Protein AF-A0A414R9L8-F1 (afdb_monomer)

Mean predicted aligned error: 14.57 Å

Radius of gyration: 24.17 Å; Cα contacts (8 Å, |Δi|>4): 285; chains: 1; bounding box: 55×50×68 Å

InterPro domains:
  IPR009057 Homedomain-like superfamily [SSF46689] (11-55)
  IPR009057 Homedomain-like superfamily [SSF46689] (58-101)
  IPR018060 AraC-like, DNA binding HTH domain [PF12833] (28-100)
  IPR018060 AraC-like, DNA binding HTH domain [PS01124] (8-105)
  IPR018060 AraC-like, DNA binding HTH domain [SM00342] (21-103)
  IPR050959 Multiple antibiotic resistance protein MarA-like [PTHR47504] (1-111)

Secondary structure (DSSP, 8-state):
--HHHHHHHHHHHHHHTTTS---HHHHHHHTT--HHHHHHHHHHHHSS-HHHHHHHHHHHHHHHHHHTT--HHHHHHHTT-S-HHHHHHHHHHHHSS-HHHHHHHHHHHHTTT----S----S----TT--HHHHHHHHHHHHHHTT---TTHHHHHHHHHHHHTT-B-TTSSBHHHHHHHHHHHHHHTT--HHHHHHHTTTTHHHH----HHHHHHHS-HHHHHHHHHHHT--HHHHTTSSHHHHHHHHHHHHHHHHTGGGS-HHHHHHHHHHIIIIIHHHHHHHT-HHHHHHHHHHHHHTT-

Solvent-accessible surface area (backbone atoms only — not comparable to full-atom values): 17236 Å² total; per-residue (Å²): 131,57,73,65,56,47,50,54,54,36,50,51,51,46,66,77,39,44,50,46,90,79,53,64,58,59,47,17,52,75,60,72,41,54,50,71,60,36,48,52,52,47,25,69,74,70,72,43,51,67,68,54,49,52,50,52,52,35,48,56,54,39,50,53,44,36,71,70,69,46,55,65,64,60,42,36,50,52,44,54,40,95,40,68,67,59,41,46,54,52,38,25,72,71,70,74,46,47,69,67,55,54,49,53,55,48,51,61,66,54,55,78,75,58,93,76,92,83,73,76,65,78,67,78,80,69,69,93,78,61,48,55,69,54,46,47,50,51,42,55,52,52,38,47,77,74,70,49,84,58,85,58,48,62,58,47,48,54,51,42,50,66,67,56,57,92,40,61,41,80,81,66,47,57,43,62,41,57,24,47,51,24,21,42,45,29,52,76,69,67,48,56,71,54,48,26,57,30,25,51,46,75,52,43,85,80,76,39,88,78,53,71,67,61,45,54,77,66,40,59,64,72,27,49,55,49,48,60,54,45,72,78,60,48,56,76,82,53,42,64,79,51,51,66,52,30,52,44,53,49,31,47,48,51,53,52,56,74,57,33,81,60,49,58,69,71,58,32,36,50,52,24,50,46,41,58,72,48,44,44,69,50,48,60,72,69,68,45,67,53,65,48,48,45,55,48,53,54,28,54,64,49,69,113

Organism: NCBI:txid39496

pLDDT: mean 83.07, std 14.04, range [34.44, 98.31]

Nearest PDB structures (foldseek):
  7oiw-assembly1_A  TM=8.515E-01  e=4.621E-06  Staphylococcus aureus subsp. aureus Mu50
  8acu-assembly1_A  TM=8.252E-01  e=2.255E-06  Bacillus subtilis
  6s2u-assembly1_A  TM=8.561E-01  e=8.000E-06  Thermus thermophilus
  1vj7-assembly1_A  TM=7.951E-01  e=2.839E-05  Streptococcus dysgalactiae subsp. equisimilis
  5iqr-assembly1_8  TM=7.749E-01  e=8.315E-04  Escherichia coli K-12

Structure (mmCIF, N/CA/C/O backbone):
data_AF-A0A414R9L8-F1
#
_entry.id   AF-A0A414R9L8-F1
#
loop_
_atom_site.group_PDB
_atom_site.id
_atom_site.type_symbol
_atom_site.label_atom_id
_atom_site.label_alt_id
_atom_site.label_comp_id
_atom_site.label_asym_id
_atom_site.label_entity_id
_atom_site.label_seq_id
_atom_site.pdbx_PDB_ins_code
_atom_site.Cartn_x
_atom_site.Cartn_y
_atom_site.Cartn_z
_atom_site.occupancy
_atom_site.B_iso_or_equiv
_atom_site.auth_seq_id
_atom_site.auth_comp_id
_atom_site.auth_asym_id
_atom_site.auth_atom_id
_atom_site.pdbx_PDB_model_num
ATOM 1 N N . MET A 1 1 ? -30.358 4.719 44.740 1.00 58.97 1 MET A N 1
ATOM 2 C CA . MET A 1 1 ? -29.667 5.748 43.934 1.00 58.97 1 MET A CA 1
ATOM 3 C C . MET A 1 1 ? -30.550 6.136 42.766 1.00 58.97 1 MET A C 1
ATOM 5 O O . MET A 1 1 ? -31.233 5.264 42.238 1.00 58.97 1 MET A O 1
ATOM 9 N N . ASP A 1 2 ? -30.566 7.414 42.390 1.00 73.69 2 ASP A N 1
ATOM 10 C CA . ASP A 1 2 ? -31.241 7.854 41.165 1.00 73.69 2 ASP A CA 1
ATOM 11 C C . ASP A 1 2 ? -30.505 7.315 39.922 1.00 73.69 2 ASP A C 1
ATOM 13 O O . ASP A 1 2 ? -29.290 7.106 39.955 1.00 73.69 2 ASP A O 1
ATOM 17 N N . ARG A 1 3 ? -31.230 7.081 38.821 1.00 69.44 3 ARG A N 1
ATOM 18 C CA . ARG A 1 3 ? -30.673 6.516 37.575 1.00 69.44 3 ARG A CA 1
ATOM 19 C C . ARG A 1 3 ? -29.538 7.372 37.010 1.00 69.44 3 ARG A C 1
ATOM 21 O O . ARG A 1 3 ? -28.572 6.826 36.472 1.00 69.44 3 ARG A O 1
ATOM 28 N N . LYS A 1 4 ? -29.624 8.696 37.178 1.00 67.25 4 LYS A N 1
ATOM 29 C CA . LYS A 1 4 ? -28.562 9.619 36.768 1.00 67.25 4 LYS A CA 1
ATOM 30 C C . LYS A 1 4 ? -27.299 9.434 37.599 1.00 67.25 4 LYS A C 1
ATOM 32 O O . LYS A 1 4 ? -26.221 9.391 37.026 1.00 67.25 4 LYS A O 1
ATOM 37 N N . THR A 1 5 ? -27.418 9.253 38.915 1.00 75.38 5 THR A N 1
ATOM 38 C CA . THR A 1 5 ? -26.268 9.019 39.807 1.00 75.38 5 THR A CA 1
ATOM 39 C C . THR A 1 5 ? -25.506 7.755 39.414 1.00 75.38 5 THR A C 1
ATOM 41 O O . THR A 1 5 ? -24.295 7.804 39.243 1.00 75.38 5 THR A O 1
ATOM 44 N N . VAL A 1 6 ? -26.231 6.660 39.165 1.00 76.75 6 VAL A N 1
ATOM 45 C CA . VAL A 1 6 ? -25.659 5.370 38.739 1.00 76.75 6 VAL A CA 1
ATOM 46 C C . VAL A 1 6 ? -24.912 5.497 37.414 1.00 76.75 6 VAL A C 1
ATOM 48 O O . VAL A 1 6 ? -23.812 4.969 37.254 1.00 76.75 6 VAL A O 1
ATOM 51 N N . THR A 1 7 ? -25.504 6.215 36.458 1.00 73.50 7 THR A N 1
ATOM 52 C CA . THR A 1 7 ? -24.874 6.461 35.158 1.00 73.50 7 THR A CA 1
ATOM 53 C C . THR A 1 7 ? -23.605 7.290 35.341 1.00 73.50 7 THR A C 1
ATOM 55 O O . THR A 1 7 ? -22.551 6.873 34.879 1.00 73.50 7 THR A O 1
ATOM 58 N N . THR A 1 8 ? -23.661 8.394 36.089 1.00 74.88 8 THR A N 1
ATOM 59 C CA . THR A 1 8 ? -22.502 9.259 36.363 1.00 74.88 8 THR A CA 1
ATOM 60 C C . THR A 1 8 ? -21.353 8.521 37.051 1.00 74.88 8 THR A C 1
ATOM 62 O O . THR A 1 8 ? -20.208 8.664 36.635 1.00 74.88 8 THR A O 1
ATOM 65 N N . GLU A 1 9 ? -21.632 7.707 38.070 1.00 82.62 9 GLU A N 1
ATOM 66 C CA . GLU A 1 9 ? -20.609 6.899 38.751 1.00 82.62 9 GLU A CA 1
ATOM 67 C C . GLU A 1 9 ? -19.948 5.906 37.793 1.00 82.62 9 GLU A C 1
ATOM 69 O O . GLU A 1 9 ? -18.724 5.786 37.760 1.00 82.62 9 GLU A O 1
ATOM 74 N N . SER A 1 10 ? -20.749 5.276 36.935 1.00 83.31 10 SER A N 1
ATOM 75 C CA . SER A 1 10 ? -20.255 4.354 35.912 1.00 83.31 10 SER A CA 1
ATOM 76 C C . SER A 1 10 ? -19.382 5.057 34.873 1.00 83.31 10 SER A C 1
ATOM 78 O O . SER A 1 10 ? -18.341 4.529 34.490 1.00 83.31 10 SER A O 1
ATOM 80 N N . LEU A 1 11 ? -19.777 6.257 34.434 1.00 81.88 11 LEU A N 1
ATOM 81 C CA . LEU A 1 11 ? -18.975 7.080 33.528 1.00 81.88 11 LEU A CA 1
ATOM 82 C C . LEU A 1 11 ? -17.640 7.451 34.178 1.00 81.88 11 LEU A C 1
ATOM 84 O O . LEU A 1 11 ? -16.594 7.214 33.585 1.00 81.88 11 LEU A O 1
ATOM 88 N N . ASN A 1 12 ? -17.656 7.933 35.422 1.00 83.69 12 ASN A N 1
ATOM 89 C CA . ASN A 1 12 ? -16.438 8.269 36.163 1.00 83.69 12 ASN A CA 1
ATOM 90 C C . ASN A 1 12 ? -15.507 7.063 36.316 1.00 83.69 12 ASN A C 1
ATOM 92 O O . ASN A 1 12 ? -14.293 7.193 36.157 1.00 83.69 12 ASN A O 1
ATOM 96 N N . TYR A 1 13 ? -16.060 5.881 36.595 1.00 89.25 13 TYR A N 1
ATOM 97 C CA . TYR A 1 13 ? -15.275 4.655 36.659 1.00 89.25 13 TYR A CA 1
ATOM 98 C C . TYR A 1 13 ? -14.594 4.350 35.319 1.00 89.25 13 TYR A C 1
ATOM 100 O O . TYR A 1 13 ? -13.400 4.052 35.299 1.00 89.25 13 TYR A O 1
ATOM 108 N N . ILE A 1 14 ? -15.325 4.458 34.204 1.00 87.75 14 ILE A N 1
ATOM 109 C CA . ILE A 1 14 ? -14.787 4.230 32.856 1.00 87.75 14 ILE A CA 1
ATOM 110 C C . ILE A 1 14 ? -13.661 5.220 32.543 1.00 87.75 14 ILE A C 1
ATOM 112 O O . ILE A 1 14 ? -12.588 4.797 32.116 1.00 87.75 14 ILE A O 1
ATOM 116 N N . GLU A 1 15 ? -13.873 6.515 32.788 1.00 83.94 15 GLU A N 1
ATOM 117 C CA . GLU A 1 15 ? -12.878 7.560 32.509 1.00 83.94 15 GLU A CA 1
ATOM 118 C C . GLU A 1 15 ? -11.592 7.357 33.328 1.00 83.94 15 GLU A C 1
ATOM 120 O O . GLU A 1 15 ? -10.492 7.431 32.783 1.00 83.94 15 GLU A O 1
ATOM 125 N N . ASN A 1 16 ? -11.716 7.013 34.614 1.00 88.88 16 ASN A N 1
ATOM 126 C CA . ASN A 1 16 ? -10.569 6.782 35.499 1.00 88.88 16 ASN A CA 1
ATOM 127 C C . ASN A 1 16 ? -9.793 5.493 35.183 1.00 88.88 16 ASN A C 1
ATOM 129 O O . ASN A 1 16 ? -8.658 5.337 35.628 1.00 88.88 16 ASN A O 1
ATOM 133 N N . ASN A 1 17 ? -10.385 4.568 34.423 1.00 90.69 17 ASN A N 1
ATOM 134 C CA . ASN A 1 17 ? -9.793 3.269 34.102 1.00 90.69 17 ASN A CA 1
ATOM 135 C C . ASN A 1 17 ? -9.580 3.068 32.597 1.00 90.69 17 ASN A C 1
ATOM 137 O O . ASN A 1 17 ? -9.374 1.941 32.155 1.00 90.69 17 ASN A O 1
ATOM 141 N N . ILE A 1 18 ? -9.610 4.137 31.795 1.00 90.06 18 ILE A N 1
ATOM 142 C CA . ILE A 1 18 ? -9.715 4.040 30.332 1.00 90.06 18 ILE A CA 1
ATOM 143 C C . ILE A 1 18 ? -8.558 3.279 29.657 1.00 90.06 18 ILE A C 1
ATOM 145 O O . ILE A 1 18 ? -8.761 2.634 28.627 1.00 90.06 18 ILE A O 1
ATOM 149 N N . LYS A 1 19 ? -7.359 3.306 30.253 1.00 89.50 19 LYS A N 1
ATOM 150 C CA . LYS A 1 19 ? -6.169 2.571 29.781 1.00 89.50 19 LYS A CA 1
ATOM 151 C C . LYS A 1 19 ? -6.167 1.096 30.203 1.00 89.50 19 LYS A C 1
ATOM 153 O O . LYS A 1 19 ? -5.523 0.261 29.581 1.00 89.50 19 LYS A O 1
ATOM 158 N N . ASN A 1 20 ? -6.944 0.745 31.222 1.00 87.94 20 ASN A N 1
ATOM 159 C CA . ASN A 1 20 ? -7.008 -0.612 31.747 1.00 87.94 20 ASN A CA 1
ATOM 160 C C . ASN A 1 20 ? -7.979 -1.481 30.932 1.00 87.94 20 ASN A C 1
ATOM 162 O O . ASN A 1 20 ? -8.804 -1.008 30.132 1.00 87.94 20 ASN A O 1
ATOM 166 N N . LYS A 1 21 ? -7.900 -2.797 31.146 1.00 85.94 21 LYS A N 1
ATOM 167 C CA . LYS A 1 21 ? -8.952 -3.719 30.714 1.00 85.94 21 LYS A CA 1
ATOM 168 C C . LYS A 1 21 ? -10.177 -3.462 31.591 1.00 85.94 21 LYS A C 1
ATOM 170 O O . LYS A 1 21 ? -10.089 -3.610 32.800 1.00 85.94 21 LYS A O 1
ATOM 175 N N . ILE A 1 22 ? -11.284 -3.056 30.972 1.00 89.12 22 ILE A N 1
ATOM 176 C CA . ILE A 1 22 ? -12.549 -2.778 31.659 1.00 89.12 22 ILE A CA 1
ATOM 177 C C . ILE A 1 22 ? -13.553 -3.860 31.278 1.00 89.12 22 ILE A C 1
ATOM 179 O O . ILE A 1 22 ? -13.754 -4.144 30.093 1.00 89.12 22 ILE A O 1
ATOM 183 N N . THR A 1 23 ? -14.219 -4.427 32.275 1.00 91.31 23 THR A N 1
ATOM 184 C CA . THR A 1 23 ? -15.316 -5.377 32.098 1.00 91.31 23 THR A CA 1
ATOM 185 C C . THR A 1 23 ? -16.643 -4.790 32.575 1.00 91.31 23 THR A C 1
ATOM 187 O O . THR A 1 23 ? -16.699 -3.916 33.438 1.00 91.31 23 THR A O 1
ATOM 190 N N . ILE A 1 24 ? -17.754 -5.289 32.025 1.00 90.62 24 ILE A N 1
ATOM 191 C CA . ILE A 1 24 ? -19.096 -4.864 32.459 1.00 90.62 24 ILE A CA 1
ATOM 192 C C . ILE A 1 24 ? -19.320 -5.208 33.937 1.00 90.62 24 ILE A C 1
ATOM 194 O O . ILE A 1 24 ? -19.993 -4.464 34.643 1.00 90.62 24 ILE A O 1
ATOM 198 N N . ASP A 1 25 ? -18.767 -6.331 34.393 1.00 90.56 25 ASP A N 1
ATOM 199 C CA . ASP A 1 25 ? -18.896 -6.811 35.766 1.00 90.56 25 ASP A CA 1
ATOM 200 C C . ASP A 1 25 ? -18.236 -5.851 36.770 1.00 90.56 25 ASP A C 1
ATOM 202 O O . ASP A 1 25 ? -18.831 -5.554 37.804 1.00 90.56 25 ASP A O 1
ATOM 206 N N . GLU A 1 26 ? -17.079 -5.278 36.431 1.00 90.38 26 GLU A N 1
ATOM 207 C CA . GLU A 1 26 ? -16.411 -4.258 37.252 1.00 90.38 26 GLU A CA 1
ATOM 208 C C . GLU A 1 26 ? -17.209 -2.953 37.328 1.00 90.38 26 GLU A C 1
ATOM 210 O O . GLU A 1 26 ? -17.412 -2.419 38.419 1.00 90.38 26 GLU A O 1
ATOM 215 N N . ILE A 1 27 ? -17.715 -2.464 36.190 1.00 90.06 27 ILE A N 1
ATOM 216 C CA . ILE A 1 27 ? -18.516 -1.230 36.148 1.00 90.06 27 ILE A CA 1
ATOM 217 C C . ILE A 1 27 ? -19.817 -1.419 36.942 1.00 90.06 27 ILE A C 1
ATOM 219 O O . ILE A 1 27 ? -20.183 -0.585 37.769 1.00 90.06 27 ILE A O 1
ATOM 223 N N . ALA A 1 28 ? -20.509 -2.540 36.718 1.00 90.44 28 ALA A N 1
ATOM 224 C CA . ALA A 1 28 ? -21.758 -2.855 37.403 1.00 90.44 28 ALA A CA 1
ATOM 225 C C . ALA A 1 28 ? -21.542 -3.036 38.914 1.00 90.44 28 ALA A C 1
ATOM 227 O O . ALA A 1 28 ? -22.330 -2.521 39.708 1.00 90.44 28 ALA A O 1
ATOM 228 N N . GLY A 1 29 ? -20.456 -3.712 39.305 1.00 87.69 29 GLY A N 1
ATOM 229 C CA . GLY A 1 29 ? -20.067 -3.899 40.700 1.00 87.69 29 GLY A CA 1
ATOM 230 C C . GLY A 1 29 ? -19.747 -2.582 41.405 1.00 87.69 29 GLY A C 1
ATOM 231 O O . GLY A 1 29 ? -20.204 -2.378 42.528 1.00 87.69 29 GLY A O 1
ATOM 232 N N . ASN A 1 30 ? -19.047 -1.657 40.737 1.00 85.44 30 ASN A N 1
ATOM 233 C CA . ASN A 1 30 ? -18.757 -0.324 41.276 1.00 85.44 30 ASN A CA 1
ATOM 234 C C . ASN A 1 30 ? -20.034 0.484 41.556 1.00 85.44 30 ASN A C 1
ATOM 236 O O . ASN A 1 30 ? -20.110 1.181 42.562 1.00 85.44 30 ASN A O 1
ATOM 240 N N . ALA A 1 31 ? -21.053 0.318 40.713 1.00 82.38 31 ALA A N 1
ATOM 241 C CA . ALA A 1 31 ? -22.352 0.961 40.869 1.00 82.38 31 ALA A CA 1
ATOM 242 C C . ALA A 1 31 ? -23.332 0.195 41.789 1.00 82.38 31 ALA A C 1
ATOM 244 O O . ALA A 1 31 ? -24.457 0.649 42.005 1.00 82.38 31 ALA A O 1
ATOM 245 N N . GLY A 1 32 ? -22.951 -0.980 42.309 1.00 85.81 32 GLY A N 1
ATOM 246 C CA . GLY A 1 32 ? -23.789 -1.798 43.193 1.00 85.81 32 GLY A CA 1
ATOM 247 C C . GLY A 1 32 ? -24.914 -2.576 42.495 1.00 85.81 32 GLY A C 1
ATOM 248 O O . GLY A 1 32 ? -25.928 -2.879 43.125 1.00 85.81 32 GLY A O 1
ATOM 249 N N . TYR A 1 33 ? -24.766 -2.909 41.207 1.00 87.81 33 TYR A N 1
ATOM 250 C CA . TYR A 1 33 ? -25.778 -3.622 40.419 1.00 87.81 33 TYR A CA 1
ATOM 251 C C . TYR A 1 33 ? -25.264 -4.929 39.819 1.00 87.81 33 TYR A C 1
ATOM 253 O O . TYR A 1 33 ? -24.080 -5.125 39.565 1.00 87.81 33 TYR A O 1
ATOM 261 N N . THR A 1 34 ? -26.200 -5.824 39.497 1.00 90.88 34 THR A N 1
ATOM 262 C CA . THR A 1 34 ? -25.898 -6.981 38.652 1.00 90.88 34 THR A CA 1
ATOM 263 C C . THR A 1 34 ? -25.657 -6.536 37.209 1.00 90.88 34 THR A C 1
ATOM 265 O O . THR A 1 34 ? -26.322 -5.628 36.699 1.00 90.88 34 THR A O 1
ATOM 268 N N . LYS A 1 35 ? -24.759 -7.234 36.507 1.00 92.12 35 LYS A N 1
ATOM 269 C CA . LYS A 1 35 ? -24.431 -7.007 35.090 1.00 92.12 35 LYS A CA 1
ATOM 270 C C . LYS A 1 35 ? -25.655 -6.840 34.188 1.00 92.12 35 LYS A C 1
ATOM 272 O O . LYS A 1 35 ? -25.685 -5.939 33.349 1.00 92.12 35 LYS A O 1
ATOM 277 N N . PHE A 1 36 ? -26.658 -7.707 34.341 1.00 90.81 36 PHE A N 1
ATOM 278 C CA . PHE A 1 36 ? -27.851 -7.715 33.490 1.00 90.81 36 PHE A CA 1
ATOM 279 C C . PHE A 1 36 ? -28.714 -6.470 33.692 1.00 90.81 36 PHE A C 1
ATOM 281 O O . PHE A 1 36 ? -29.121 -5.834 32.717 1.00 90.81 36 PHE A O 1
ATOM 288 N N . TYR A 1 37 ? -28.968 -6.103 34.952 1.00 89.50 37 TYR A N 1
ATOM 289 C CA . TYR A 1 37 ? -29.748 -4.913 35.273 1.00 89.50 37 TYR A CA 1
ATOM 290 C C . TYR A 1 37 ? -29.009 -3.647 34.836 1.00 89.50 37 TYR A C 1
ATOM 292 O O . TYR A 1 37 ? -29.584 -2.804 34.145 1.00 89.50 37 TYR A O 1
ATOM 300 N N . PHE A 1 38 ? -27.715 -3.566 35.154 1.00 91.31 38 PHE A N 1
ATOM 301 C CA . PHE A 1 38 ? -26.857 -2.450 34.777 1.00 91.31 38 PHE A CA 1
ATOM 302 C C . PHE A 1 38 ? -26.811 -2.240 33.260 1.00 91.31 38 PHE A C 1
ATOM 304 O O . PHE A 1 38 ? -27.073 -1.141 32.780 1.00 91.31 38 PHE A O 1
ATOM 311 N N . SER A 1 39 ? -26.570 -3.303 32.486 1.00 90.44 39 SER A N 1
ATOM 312 C CA . SER A 1 39 ? -26.486 -3.215 31.021 1.00 90.44 39 SER A CA 1
ATOM 313 C C . SER A 1 39 ? -27.781 -2.693 30.396 1.00 90.44 39 SER A C 1
ATOM 315 O O . SER A 1 39 ? -27.745 -1.902 29.452 1.00 90.44 39 SER A O 1
ATOM 317 N N . ARG A 1 40 ? -28.938 -3.121 30.923 1.00 88.69 40 ARG A N 1
ATOM 318 C CA . ARG A 1 40 ? -30.247 -2.657 30.450 1.00 88.69 40 ARG A CA 1
ATOM 319 C C . ARG A 1 40 ? -30.477 -1.190 30.804 1.00 88.69 40 ARG A C 1
ATOM 321 O O . ARG A 1 40 ? -30.927 -0.440 29.942 1.00 88.69 40 ARG A O 1
ATOM 328 N N . LEU A 1 41 ? -30.157 -0.799 32.037 1.00 88.56 41 LEU A N 1
ATOM 329 C CA . LEU A 1 41 ? -30.284 0.577 32.510 1.00 88.56 41 LEU A CA 1
ATOM 330 C C . LEU A 1 41 ? -29.389 1.526 31.699 1.00 88.56 41 LEU A C 1
ATOM 332 O O . LEU A 1 41 ? -29.882 2.505 31.146 1.00 88.56 41 LEU A O 1
ATOM 336 N N . PHE A 1 42 ? -28.107 1.189 31.553 1.00 86.12 42 PHE A N 1
ATOM 337 C CA . PHE A 1 42 ? -27.134 1.987 30.810 1.00 86.12 42 PHE A CA 1
ATOM 338 C C . PHE A 1 42 ? -27.547 2.162 29.348 1.00 86.12 42 PHE A C 1
ATOM 340 O O . PHE A 1 42 ? -27.548 3.277 28.841 1.00 86.12 42 PHE A O 1
ATOM 347 N N . LYS A 1 43 ? -27.979 1.087 28.671 1.00 87.69 43 LYS A N 1
ATOM 348 C CA . LYS A 1 43 ? -28.429 1.171 27.272 1.00 87.69 43 LYS A CA 1
ATOM 349 C C . LYS A 1 43 ? -29.699 2.007 27.107 1.00 87.69 43 LYS A C 1
ATOM 351 O O . LYS A 1 43 ? -29.867 2.673 26.088 1.00 87.69 43 LYS A O 1
ATOM 356 N N . GLN A 1 44 ? -30.611 1.978 28.081 1.00 85.00 44 GLN A N 1
ATOM 357 C CA . GLN A 1 44 ? -31.808 2.822 28.045 1.00 85.00 44 GLN A CA 1
ATOM 358 C C . GLN A 1 44 ? -31.461 4.310 28.138 1.00 85.00 44 GLN A C 1
ATOM 360 O O . GLN A 1 44 ? -32.069 5.102 27.409 1.00 85.00 44 GLN A O 1
ATOM 365 N N . GLU A 1 45 ? -30.489 4.655 28.982 1.00 80.12 45 GLU A N 1
ATOM 366 C CA . GLU A 1 45 ? -30.040 6.030 29.210 1.00 80.12 45 GLU A CA 1
ATOM 367 C C . GLU A 1 45 ? -29.143 6.532 28.065 1.00 80.12 45 GLU A C 1
ATOM 369 O O . GLU A 1 45 ? -29.459 7.525 27.417 1.00 80.12 45 GLU A O 1
ATOM 374 N N . MET A 1 46 ? -28.075 5.795 27.748 1.00 80.19 46 MET A N 1
ATOM 375 C CA . MET A 1 46 ? -27.011 6.205 26.820 1.00 80.19 46 MET A CA 1
ATOM 376 C C . MET A 1 46 ? -27.289 5.855 25.357 1.00 80.19 46 MET A C 1
ATOM 378 O O . MET A 1 46 ? -26.541 6.263 24.476 1.00 80.19 46 MET A O 1
ATOM 382 N N . LYS A 1 47 ? -28.333 5.062 25.081 1.00 83.25 47 LYS A N 1
ATOM 383 C CA . LYS A 1 47 ? -28.708 4.530 23.750 1.00 83.25 47 LYS A CA 1
ATOM 384 C C . LYS A 1 47 ? -27.690 3.601 23.083 1.00 83.25 47 LYS A C 1
ATOM 386 O O . LYS A 1 47 ? -28.058 2.900 22.145 1.00 83.25 47 LYS A O 1
ATOM 391 N N . VAL A 1 48 ? -26.482 3.501 23.618 1.00 83.62 48 VAL A N 1
ATOM 392 C CA . VAL A 1 48 ? -25.431 2.564 23.208 1.00 83.62 48 VAL A CA 1
ATOM 393 C C . VAL A 1 48 ? -25.178 1.519 24.290 1.00 83.62 48 VAL A C 1
ATOM 395 O O . VAL A 1 48 ? -25.582 1.673 25.446 1.00 83.62 48 VAL A O 1
ATOM 398 N N . SER A 1 49 ? -24.536 0.410 23.924 1.00 90.94 49 SER A N 1
ATOM 399 C CA . SER A 1 49 ? -24.128 -0.578 24.929 1.00 90.94 49 SER A CA 1
ATOM 400 C C . SER A 1 49 ? -22.952 -0.072 25.776 1.00 90.94 49 SER A C 1
ATOM 402 O O . SER A 1 49 ? -22.181 0.778 25.340 1.00 90.94 49 SER A O 1
ATOM 404 N N . VAL A 1 50 ? -22.775 -0.626 26.981 1.00 88.94 50 VAL A N 1
ATOM 405 C CA . VAL A 1 50 ? -21.668 -0.259 27.889 1.00 88.94 50 VAL A CA 1
ATOM 406 C C . VAL A 1 50 ? -20.307 -0.422 27.204 1.00 88.94 50 VAL A C 1
ATOM 408 O O . VAL A 1 50 ? -19.486 0.487 27.223 1.00 88.94 50 VAL A O 1
ATOM 411 N N . MET A 1 51 ? -20.067 -1.572 26.566 1.00 92.06 51 MET A N 1
ATOM 412 C CA . MET A 1 51 ? -18.770 -1.855 25.937 1.00 92.06 51 MET A CA 1
ATOM 413 C C . MET A 1 51 ? -18.543 -1.065 24.654 1.00 92.06 51 MET A C 1
ATOM 415 O O . MET A 1 51 ? -17.400 -0.801 24.298 1.00 92.06 51 MET A O 1
ATOM 419 N N . GLU A 1 52 ? -19.614 -0.692 23.961 1.00 87.50 52 GLU A N 1
ATOM 420 C CA . GLU A 1 52 ? -19.537 0.231 22.834 1.00 87.50 52 GLU A CA 1
ATOM 421 C C . GLU A 1 52 ? -19.140 1.621 23.315 1.00 87.50 52 GLU A C 1
ATOM 423 O O . GLU A 1 52 ? -18.142 2.137 22.833 1.00 87.50 52 GLU A O 1
ATOM 428 N N . TYR A 1 53 ? -19.777 2.139 24.367 1.00 87.69 53 TYR A N 1
ATOM 429 C CA . TYR A 1 53 ? -19.369 3.399 24.988 1.00 87.69 53 TYR A CA 1
ATOM 430 C C . TYR A 1 53 ? -17.895 3.382 25.427 1.00 87.69 53 TYR A C 1
ATOM 432 O O . TYR A 1 53 ? -17.130 4.274 25.073 1.00 87.69 53 TYR A O 1
ATOM 440 N N . VAL A 1 54 ? -17.454 2.336 26.139 1.00 91.12 54 VAL A N 1
ATOM 441 C CA . VAL A 1 54 ? -16.040 2.179 26.538 1.00 91.12 54 VAL A CA 1
ATOM 442 C C . VAL A 1 54 ? -15.116 2.203 25.318 1.00 91.12 54 VAL A C 1
ATOM 444 O O . VAL A 1 54 ? -14.071 2.854 25.347 1.00 91.12 54 VAL A O 1
ATOM 447 N N . ARG A 1 55 ? -15.494 1.512 24.235 1.00 92.00 55 ARG A N 1
ATOM 448 C CA . ARG A 1 55 ? -14.725 1.481 22.988 1.00 92.00 55 ARG A CA 1
ATOM 449 C C . ARG A 1 55 ? -14.595 2.876 22.378 1.00 92.00 55 ARG A C 1
ATOM 451 O O . ARG A 1 55 ? -13.486 3.276 22.042 1.00 92.00 55 ARG A O 1
ATOM 458 N N . GLU A 1 56 ? -15.695 3.616 22.275 1.00 86.31 56 GLU A N 1
ATOM 459 C CA . GLU A 1 56 ? -15.714 4.985 21.745 1.00 86.31 56 GLU A CA 1
ATOM 460 C C . GLU A 1 56 ? -14.844 5.924 22.586 1.00 86.31 56 GLU A C 1
ATOM 462 O O . GLU A 1 56 ? -14.031 6.675 22.048 1.00 86.31 56 GLU A O 1
ATOM 467 N N . ARG A 1 57 ? -14.927 5.831 23.920 1.00 89.69 57 ARG A N 1
ATOM 468 C CA . ARG A 1 57 ? -14.073 6.615 24.823 1.00 89.69 57 ARG A CA 1
ATOM 469 C C . ARG A 1 57 ? -12.593 6.293 24.632 1.00 89.69 57 ARG A C 1
ATOM 471 O O . ARG A 1 57 ? -11.797 7.218 24.486 1.00 89.69 57 ARG A O 1
ATOM 478 N N . LYS A 1 58 ? -12.219 5.012 24.542 1.00 93.50 58 LYS A N 1
ATOM 479 C CA . LYS A 1 58 ? -10.831 4.602 24.261 1.00 93.50 58 LYS A CA 1
ATOM 480 C C . LYS A 1 58 ? -10.326 5.186 22.941 1.00 93.50 58 LYS A C 1
ATOM 482 O O . LYS A 1 58 ? -9.208 5.687 22.901 1.00 93.50 58 LYS A O 1
ATOM 487 N N . LEU A 1 59 ? -11.151 5.184 21.892 1.00 90.56 59 LEU A N 1
ATOM 488 C CA . LEU A 1 59 ? -10.808 5.792 20.602 1.00 90.56 59 LEU A CA 1
ATOM 489 C C . LEU A 1 59 ? -10.613 7.311 20.709 1.00 90.56 59 LEU A C 1
ATOM 491 O O . LEU A 1 59 ? -9.642 7.829 20.162 1.00 90.56 59 LEU A O 1
ATOM 495 N N . ILE A 1 60 ? -11.465 8.021 21.456 1.00 81.81 60 ILE A N 1
ATOM 496 C CA . ILE A 1 60 ? -11.336 9.474 21.676 1.00 81.81 60 ILE A CA 1
ATOM 497 C C . ILE A 1 60 ? -10.024 9.826 22.383 1.00 81.81 60 ILE A C 1
ATOM 499 O O . ILE A 1 60 ? -9.346 10.775 21.991 1.00 81.81 60 ILE A O 1
ATOM 503 N N . TYR A 1 61 ? -9.649 9.082 23.422 1.00 86.69 61 TYR A N 1
ATOM 504 C CA . TYR A 1 61 ? -8.393 9.330 24.128 1.00 86.69 61 TYR A CA 1
ATOM 505 C C . TYR A 1 61 ? -7.171 8.928 23.297 1.00 86.69 61 TYR A C 1
ATOM 507 O O . TYR A 1 61 ? -6.228 9.709 23.197 1.00 86.69 61 TYR A O 1
ATOM 515 N N . ALA A 1 62 ? -7.222 7.776 22.623 1.00 90.19 62 ALA A N 1
ATOM 516 C CA . ALA A 1 62 ? -6.180 7.349 21.694 1.00 90.19 62 ALA A CA 1
ATOM 517 C C . ALA A 1 62 ? -5.935 8.391 20.590 1.00 90.19 62 ALA A C 1
ATOM 519 O O . ALA A 1 62 ? -4.796 8.743 20.306 1.00 90.19 62 ALA A O 1
ATOM 520 N N . THR A 1 63 ? -7.004 8.955 20.026 1.00 83.44 63 THR A N 1
ATOM 521 C CA . THR A 1 63 ? -6.951 10.047 19.038 1.00 83.44 63 THR A CA 1
ATOM 522 C C . THR A 1 63 ? -6.139 11.230 19.557 1.00 83.44 63 THR A C 1
ATOM 524 O O . THR A 1 63 ? -5.300 11.748 18.831 1.00 83.44 63 THR A O 1
ATOM 527 N N . ARG A 1 64 ? -6.339 11.650 20.813 1.00 80.81 64 ARG A N 1
ATOM 528 C CA . ARG A 1 64 ? -5.587 12.771 21.407 1.00 80.81 64 ARG A CA 1
ATOM 529 C C . ARG A 1 64 ? -4.096 12.467 21.521 1.00 80.81 64 ARG A C 1
ATOM 531 O O . ARG A 1 64 ? -3.286 13.323 21.197 1.00 80.81 64 ARG A O 1
ATOM 538 N N . GLU A 1 65 ? -3.737 11.256 21.936 1.00 84.44 65 GLU A N 1
ATOM 539 C CA . GLU A 1 65 ? -2.335 10.832 22.036 1.00 84.44 65 GLU A CA 1
ATOM 540 C C . GLU A 1 65 ? -1.668 10.738 20.655 1.00 84.44 65 GLU A C 1
ATOM 542 O O . GLU A 1 65 ? -0.550 11.218 20.463 1.00 84.44 65 GLU A O 1
ATOM 547 N N . ILE A 1 66 ? -2.383 10.211 19.658 1.00 83.19 66 ILE A N 1
ATOM 548 C CA . ILE A 1 66 ? -1.932 10.185 18.258 1.00 83.19 66 ILE A CA 1
ATOM 549 C C . ILE A 1 66 ? -1.736 11.617 17.745 1.00 83.19 66 ILE A C 1
ATOM 551 O O . ILE A 1 66 ? -0.690 11.949 17.185 1.00 83.19 66 ILE A O 1
ATOM 555 N N . LEU A 1 67 ? -2.692 12.509 18.023 1.00 73.25 67 LEU A N 1
ATOM 556 C CA . LEU A 1 67 ? -2.577 13.934 17.719 1.00 73.25 67 LEU A CA 1
ATOM 557 C C . LEU A 1 67 ? -1.456 14.628 18.498 1.00 73.25 67 LEU A C 1
ATOM 559 O O . LEU A 1 67 ? -1.020 15.691 18.079 1.00 73.25 67 LEU A O 1
ATOM 563 N N . ASN A 1 68 ? -0.916 14.047 19.565 1.00 76.31 68 ASN A N 1
ATOM 564 C CA . ASN A 1 68 ? 0.257 14.574 20.265 1.00 76.31 68 ASN A CA 1
ATOM 565 C C . ASN A 1 68 ? 1.584 14.070 19.680 1.00 76.31 68 ASN A C 1
ATOM 567 O O . ASN A 1 68 ? 2.632 14.605 20.023 1.00 76.31 68 ASN A O 1
ATOM 571 N N . GLY A 1 69 ? 1.555 13.151 18.710 1.00 72.25 69 GLY A N 1
ATOM 572 C CA . GLY A 1 69 ? 2.761 12.613 18.070 1.00 72.25 69 GLY A CA 1
ATOM 573 C C . GLY A 1 69 ? 3.127 11.198 18.513 1.00 72.25 69 GLY A C 1
ATOM 574 O O . GLY A 1 69 ? 4.149 10.679 18.071 1.00 72.25 69 GLY A O 1
ATOM 575 N N . ASN A 1 70 ? 2.318 10.568 19.368 1.00 80.19 70 ASN A N 1
ATOM 576 C CA . ASN A 1 70 ? 2.589 9.211 19.823 1.00 80.19 70 ASN A CA 1
ATOM 577 C C . ASN A 1 70 ? 2.313 8.202 18.707 1.00 80.19 70 ASN A C 1
ATOM 579 O O . ASN A 1 70 ? 1.383 8.360 17.910 1.00 80.19 70 ASN A O 1
ATOM 583 N N . LYS A 1 71 ? 3.130 7.145 18.650 1.00 81.50 71 LYS A N 1
ATOM 584 C CA . LYS A 1 71 ? 2.987 6.097 17.638 1.00 81.50 71 LYS A CA 1
ATOM 585 C C . LYS A 1 71 ? 1.648 5.390 17.811 1.00 81.50 71 LYS A C 1
ATOM 587 O O . LYS A 1 71 ? 1.297 4.968 18.909 1.00 81.50 71 LYS A O 1
ATOM 592 N N . ILE A 1 72 ? 0.935 5.200 16.703 1.00 83.75 72 ILE A N 1
ATOM 593 C CA . ILE A 1 72 ? -0.403 4.590 16.677 1.00 83.75 72 ILE A CA 1
ATOM 594 C C . ILE A 1 72 ? -0.403 3.213 17.358 1.00 83.75 72 ILE A C 1
ATOM 596 O O . ILE A 1 72 ? -1.337 2.887 18.088 1.00 83.75 72 ILE A O 1
ATOM 600 N N . LEU A 1 73 ? 0.651 2.416 17.150 1.00 87.12 73 LEU A N 1
ATOM 601 C CA . LEU A 1 73 ? 0.794 1.099 17.770 1.00 87.12 73 LEU A CA 1
ATOM 602 C C . LEU A 1 73 ? 0.919 1.181 19.298 1.00 87.12 73 LEU A C 1
ATOM 604 O O . LEU A 1 73 ? 0.193 0.477 19.998 1.00 87.12 73 LEU A O 1
ATOM 608 N N . ASP A 1 74 ? 1.787 2.059 19.802 1.00 89.38 74 ASP A N 1
ATOM 609 C CA . ASP A 1 74 ? 2.005 2.240 21.241 1.00 89.38 74 ASP A CA 1
ATOM 610 C C . ASP A 1 74 ? 0.715 2.707 21.918 1.00 89.38 74 ASP A C 1
ATOM 612 O O . ASP A 1 74 ? 0.307 2.158 22.939 1.00 89.38 74 ASP A O 1
ATOM 616 N N . VAL A 1 75 ? 0.009 3.643 21.280 1.00 91.00 75 VAL A N 1
ATOM 617 C CA . VAL A 1 75 ? -1.297 4.117 21.738 1.00 91.00 75 VAL A CA 1
ATOM 618 C C . VAL A 1 75 ? -2.326 2.981 21.729 1.00 91.00 75 VAL A C 1
ATOM 620 O O . VAL A 1 75 ? -3.052 2.795 22.702 1.00 91.00 75 VAL A O 1
ATOM 623 N N . ALA A 1 76 ? -2.403 2.171 20.671 1.00 91.62 76 ALA A N 1
ATOM 624 C CA . ALA A 1 76 ? -3.329 1.039 20.635 1.00 91.62 76 ALA A CA 1
ATOM 625 C C . ALA A 1 76 ? -3.077 0.060 21.801 1.00 91.62 76 ALA A C 1
ATOM 627 O O . ALA A 1 76 ? -4.021 -0.358 22.476 1.00 91.62 76 ALA A O 1
ATOM 628 N N . ILE A 1 77 ? -1.812 -0.254 22.087 1.00 90.75 77 ILE A N 1
ATOM 629 C CA . ILE A 1 77 ? -1.432 -1.117 23.213 1.00 90.75 77 ILE A CA 1
ATOM 630 C C . ILE A 1 77 ? -1.805 -0.460 24.548 1.00 90.75 77 ILE A C 1
ATOM 632 O O . ILE A 1 77 ? -2.428 -1.097 25.397 1.00 90.75 77 ILE A O 1
ATOM 636 N N . GLU A 1 78 ? -1.486 0.822 24.719 1.00 93.25 78 GLU A N 1
ATOM 637 C CA . GLU A 1 78 ? -1.737 1.576 25.949 1.00 93.25 78 GLU A CA 1
ATOM 638 C C . GLU A 1 78 ? -3.229 1.674 26.297 1.00 93.25 78 GLU A C 1
ATOM 640 O O . GLU A 1 78 ? -3.598 1.644 27.470 1.00 93.25 78 GLU A O 1
ATOM 645 N N . TYR A 1 79 ? -4.109 1.734 25.293 1.00 92.44 79 TYR A N 1
ATOM 646 C CA . TYR A 1 79 ? -5.561 1.718 25.499 1.00 92.44 79 TYR A CA 1
ATOM 647 C C . TYR A 1 79 ? -6.160 0.301 25.527 1.00 92.44 79 TYR A C 1
ATOM 649 O O . TYR A 1 79 ? -7.385 0.144 25.543 1.00 92.44 79 TYR A O 1
ATOM 657 N N . GLY A 1 80 ? -5.326 -0.739 25.605 1.00 89.12 80 GLY A N 1
ATOM 658 C CA . GLY A 1 80 ? -5.736 -2.118 25.866 1.00 89.12 80 GLY A CA 1
ATOM 659 C C . GLY A 1 80 ? -6.357 -2.832 24.666 1.00 89.12 80 GLY A C 1
ATOM 660 O O . GLY A 1 80 ? -7.249 -3.664 24.852 1.00 89.12 80 GLY A O 1
ATOM 661 N N . TRP A 1 81 ? -5.935 -2.494 23.446 1.00 90.44 81 TRP A N 1
ATOM 662 C CA . TRP A 1 81 ? -6.326 -3.220 22.239 1.00 90.44 81 TRP A CA 1
ATOM 663 C C . TRP A 1 81 ? -5.468 -4.477 22.067 1.00 90.44 81 TRP A C 1
ATOM 665 O O . TRP A 1 81 ? -4.245 -4.414 22.102 1.00 90.44 81 TRP A O 1
ATOM 675 N N . GLU A 1 82 ? -6.113 -5.626 21.850 1.00 85.69 82 GLU A N 1
ATOM 676 C CA . GLU A 1 82 ? -5.426 -6.925 21.714 1.00 85.69 82 GLU A CA 1
ATOM 677 C C . GLU A 1 82 ? -4.641 -7.055 20.402 1.00 85.69 82 GLU A C 1
ATOM 679 O O . GLU A 1 82 ? -3.735 -7.875 20.290 1.00 85.69 82 GLU A O 1
ATOM 684 N N . SER A 1 83 ? -5.001 -6.262 19.392 1.00 88.00 83 SER A N 1
ATOM 685 C CA . SER A 1 83 ? -4.325 -6.241 18.100 1.00 88.00 83 SER A CA 1
ATOM 686 C C . SER A 1 83 ? -4.404 -4.864 17.455 1.00 88.00 83 SER A C 1
ATOM 688 O O . SER A 1 83 ? -5.390 -4.132 17.602 1.00 88.00 83 SER A O 1
ATOM 690 N N . HIS A 1 84 ? -3.374 -4.546 16.675 1.00 84.94 84 HIS A N 1
ATOM 691 C CA . HIS A 1 84 ? -3.317 -3.324 15.882 1.00 84.94 84 HIS A CA 1
ATOM 692 C C . HIS A 1 84 ? -4.456 -3.255 14.850 1.00 84.94 84 HIS A C 1
ATOM 694 O O . HIS A 1 84 ? -5.134 -2.236 14.725 1.00 84.94 84 HIS A O 1
ATOM 700 N N . SER A 1 85 ? -4.753 -4.375 14.182 1.00 84.81 85 SER A N 1
ATOM 701 C CA . SER A 1 85 ? -5.861 -4.485 13.225 1.00 84.81 85 SER A CA 1
ATOM 702 C C . SER A 1 85 ? -7.230 -4.266 13.882 1.00 84.81 85 SER A C 1
ATOM 704 O O . SER A 1 85 ? -8.097 -3.602 13.307 1.00 84.81 85 SER A O 1
ATOM 706 N N . GLY A 1 86 ? -7.418 -4.763 15.110 1.00 89.88 86 GLY A N 1
ATOM 707 C CA . GLY A 1 86 ? -8.614 -4.510 15.911 1.00 89.88 86 GLY A CA 1
ATOM 708 C C . GLY A 1 86 ? -8.814 -3.022 16.206 1.00 89.88 86 GLY A C 1
ATOM 709 O O . GLY A 1 86 ? -9.927 -2.516 16.047 1.00 89.88 86 GLY A O 1
ATOM 710 N N . PHE A 1 87 ? -7.735 -2.317 16.563 1.00 93.50 87 PHE A N 1
ATOM 711 C CA . PHE A 1 87 ? -7.755 -0.870 16.778 1.00 93.50 87 PHE A CA 1
ATOM 712 C C . PHE A 1 87 ? -8.108 -0.106 15.499 1.00 93.50 87 PHE A C 1
ATOM 714 O O . PHE A 1 87 ? -9.054 0.680 15.511 1.00 93.50 87 PHE A O 1
ATOM 721 N N . ILE A 1 88 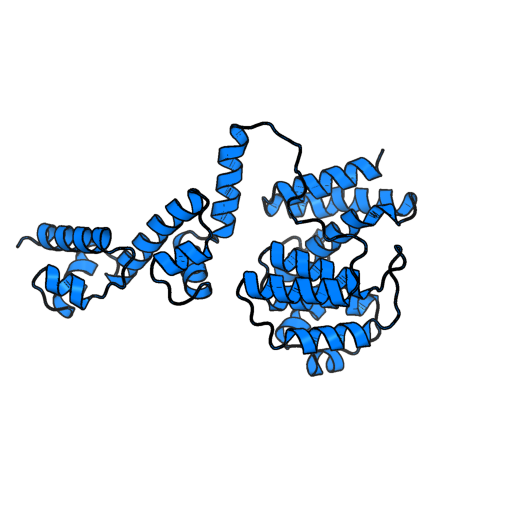? -7.420 -0.374 14.382 1.00 88.94 88 ILE A N 1
ATOM 722 C CA . ILE A 1 88 ? -7.665 0.313 13.102 1.00 88.94 88 ILE A CA 1
ATOM 723 C C . ILE A 1 88 ? -9.117 0.134 12.657 1.00 88.94 88 ILE A C 1
ATOM 725 O O . ILE A 1 88 ? -9.777 1.105 12.284 1.00 88.94 88 ILE A O 1
ATOM 729 N N . LYS A 1 89 ? -9.645 -1.094 12.722 1.00 88.12 89 LYS A N 1
ATOM 730 C CA . LYS A 1 89 ? -11.023 -1.380 12.309 1.00 88.12 89 LYS A CA 1
ATOM 731 C C . LYS A 1 89 ? -12.037 -0.623 13.161 1.00 88.12 89 LYS A C 1
ATOM 733 O O . LYS A 1 89 ? -12.996 -0.070 12.623 1.00 88.12 89 LYS A O 1
ATOM 738 N N . ALA A 1 90 ? -11.832 -0.584 14.475 1.00 89.56 90 ALA A N 1
ATOM 739 C CA . ALA A 1 90 ? -12.707 0.156 15.372 1.00 89.56 90 ALA A CA 1
ATOM 740 C C . ALA A 1 90 ? -12.606 1.670 15.159 1.00 89.56 90 ALA A C 1
ATOM 742 O O . ALA A 1 90 ? -13.629 2.348 15.124 1.00 89.56 90 ALA A O 1
ATOM 743 N N . PHE A 1 91 ? -11.393 2.182 14.959 1.00 90.56 91 PHE A N 1
ATOM 744 C CA . PHE A 1 91 ? -11.144 3.586 14.671 1.00 90.56 91 PHE A CA 1
ATOM 745 C C . PHE A 1 91 ? -11.837 4.012 13.369 1.00 90.56 91 PHE A C 1
ATOM 747 O O . PHE A 1 91 ? -12.615 4.963 13.377 1.00 90.56 91 PHE A O 1
ATOM 754 N N . LYS A 1 92 ? -11.654 3.250 12.280 1.00 86.31 92 LYS A N 1
ATOM 755 C CA . LYS A 1 92 ? -12.307 3.499 10.985 1.00 86.31 92 LYS A CA 1
ATOM 756 C C . LYS A 1 92 ? -13.826 3.396 11.080 1.00 86.31 92 LYS A C 1
ATOM 758 O O . LYS A 1 92 ? -14.527 4.210 10.493 1.00 86.31 92 LYS A O 1
ATOM 763 N N . SER A 1 93 ? -14.342 2.439 11.851 1.00 85.38 93 SER A N 1
ATOM 764 C CA . SER A 1 93 ? -15.784 2.313 12.087 1.00 85.38 93 SER A CA 1
ATOM 765 C C . SER A 1 93 ? -16.376 3.502 12.847 1.00 85.38 93 SER A C 1
ATOM 767 O O . SER A 1 93 ? -17.553 3.786 12.658 1.00 85.38 93 SER A O 1
ATOM 769 N N . TYR A 1 94 ? -15.604 4.150 13.723 1.00 85.19 94 TYR A N 1
ATOM 770 C CA . TYR A 1 94 ? -16.084 5.254 14.556 1.00 85.19 94 TYR A CA 1
ATOM 771 C C . TYR A 1 94 ? -15.915 6.621 13.878 1.00 85.19 94 TYR A C 1
ATOM 773 O O . TYR A 1 94 ? -16.847 7.418 13.862 1.00 85.19 94 TYR A O 1
ATOM 781 N N . TYR A 1 95 ? -14.743 6.889 13.298 1.00 77.00 95 TYR A N 1
ATOM 782 C CA . TYR A 1 95 ? -14.415 8.180 12.682 1.00 77.00 95 TYR A CA 1
ATOM 783 C C . TYR A 1 95 ? -14.693 8.238 11.175 1.00 77.00 95 TYR A C 1
ATOM 785 O O . TYR A 1 95 ? -14.750 9.322 10.606 1.00 77.00 95 TYR A O 1
ATOM 793 N N . GLY A 1 96 ? -14.858 7.090 10.514 1.00 75.88 96 GLY A N 1
ATOM 794 C CA . GLY A 1 96 ? -14.990 6.995 9.057 1.00 75.88 96 GLY A CA 1
ATOM 795 C C . GLY A 1 96 ? -13.654 6.985 8.303 1.00 75.88 96 GLY A C 1
ATOM 796 O O . GLY A 1 96 ? -13.637 6.722 7.105 1.00 75.88 96 GLY A O 1
ATOM 797 N N . PHE A 1 97 ? -12.530 7.206 8.991 1.00 76.31 97 PHE A N 1
ATOM 798 C CA . PHE A 1 97 ? -11.179 7.245 8.419 1.00 76.31 97 PHE A CA 1
ATOM 799 C C . PHE A 1 97 ? -10.147 6.559 9.324 1.00 76.31 97 PHE A C 1
ATOM 801 O O . PHE A 1 97 ? -10.455 6.231 10.465 1.00 76.31 97 PHE A O 1
ATOM 808 N N . SER A 1 98 ? -8.937 6.291 8.820 1.00 83.19 98 SER A N 1
ATOM 809 C CA . SER A 1 98 ? -7.873 5.621 9.583 1.00 83.19 98 SER A CA 1
ATOM 810 C C . SER A 1 98 ? -7.153 6.577 10.553 1.00 83.19 98 SER A C 1
ATOM 812 O O . SER A 1 98 ? -7.111 7.785 10.313 1.00 83.19 98 SER A O 1
ATOM 814 N N . PRO A 1 99 ? -6.524 6.065 11.628 1.00 77.00 99 PRO A N 1
ATOM 815 C CA . PRO A 1 99 ? -5.687 6.895 12.497 1.00 77.00 99 PRO A CA 1
ATOM 816 C C . PRO A 1 99 ? -4.500 7.539 11.757 1.00 77.00 99 PRO A C 1
ATOM 818 O O . PRO A 1 99 ? -4.042 8.612 12.140 1.00 77.00 99 PRO A O 1
ATOM 821 N N . SER A 1 100 ? -4.033 6.925 10.674 1.00 71.62 100 SER A N 1
ATOM 822 C CA . SER A 1 100 ? -2.990 7.463 9.797 1.00 71.62 100 SER A CA 1
ATOM 823 C C . SER A 1 100 ? -3.472 8.711 9.052 1.00 71.62 100 SER A C 1
ATOM 825 O O . SER A 1 100 ? -2.744 9.700 8.991 1.00 71.62 100 SER A O 1
ATOM 827 N N . LEU A 1 101 ? -4.733 8.731 8.590 1.00 68.00 101 LEU A N 1
ATOM 828 C CA . LEU A 1 101 ? -5.335 9.937 8.010 1.00 68.00 101 LEU A CA 1
ATOM 829 C C . LEU A 1 101 ? -5.485 11.049 9.057 1.00 68.00 101 LEU A C 1
ATOM 831 O O . LEU A 1 101 ? -5.184 12.199 8.766 1.00 68.00 101 LEU A O 1
ATOM 835 N N . LEU A 1 102 ? -5.864 10.720 10.297 1.00 70.25 102 LEU A N 1
ATOM 836 C CA . LEU A 1 102 ? -5.880 11.700 11.393 1.00 70.25 102 LEU A CA 1
ATOM 837 C C . LEU A 1 102 ? -4.498 12.343 11.597 1.00 70.25 102 LEU A C 1
ATOM 839 O O . LEU A 1 102 ? -4.389 13.551 11.811 1.00 70.25 102 LEU A O 1
ATOM 843 N N . TYR A 1 103 ? -3.444 11.527 11.555 1.00 62.72 103 TYR A N 1
ATOM 844 C CA . TYR A 1 103 ? -2.071 11.995 11.697 1.00 62.72 103 TYR A CA 1
ATOM 845 C C . TYR A 1 103 ? -1.655 12.898 10.527 1.00 62.72 103 TYR A C 1
ATOM 847 O O . TYR A 1 103 ? -1.026 13.932 10.749 1.00 62.72 103 TYR A O 1
ATOM 855 N N . ALA A 1 104 ? -2.069 12.563 9.303 1.00 55.38 104 ALA A N 1
ATOM 856 C CA . ALA A 1 104 ? -1.890 13.415 8.130 1.00 55.38 104 ALA A CA 1
ATOM 857 C C . ALA A 1 104 ? -2.624 14.765 8.282 1.00 55.38 104 ALA A C 1
ATOM 859 O O . ALA A 1 104 ? -2.003 15.814 8.130 1.00 55.38 104 ALA A O 1
ATOM 860 N N . MET A 1 105 ? -3.887 14.761 8.723 1.00 56.97 105 MET A N 1
ATOM 861 C CA . MET A 1 105 ? -4.678 15.980 8.971 1.00 56.97 105 MET A CA 1
ATOM 862 C C . MET A 1 105 ? -4.072 16.883 10.066 1.00 56.97 105 MET A C 1
ATOM 864 O O . MET A 1 105 ? -4.175 18.107 9.999 1.00 56.97 105 MET A O 1
ATOM 868 N N . LYS A 1 106 ? -3.406 16.317 11.086 1.00 55.41 106 LYS A N 1
ATOM 869 C CA . LYS A 1 106 ? -2.661 17.101 12.094 1.00 55.41 106 LYS A CA 1
ATOM 870 C C . LYS A 1 106 ? -1.526 17.901 11.455 1.00 55.41 106 LYS A C 1
ATOM 872 O O . LYS A 1 106 ? -1.284 19.044 11.847 1.00 55.41 106 LYS A O 1
ATOM 877 N N . LEU A 1 107 ? -0.801 17.289 10.521 1.00 47.62 107 LEU A N 1
ATOM 878 C CA . LEU A 1 107 ? 0.321 17.940 9.854 1.00 47.62 107 LEU A CA 1
ATOM 879 C C . LEU A 1 107 ? -0.164 19.159 9.058 1.00 47.62 107 LEU A C 1
ATOM 881 O O . LEU A 1 107 ? 0.489 20.196 9.124 1.00 47.62 107 LEU A O 1
ATOM 885 N N . GLU A 1 108 ? -1.349 19.101 8.442 1.00 43.06 108 GLU A N 1
ATOM 886 C CA . GLU A 1 108 ? -1.970 20.260 7.776 1.00 43.06 108 GLU A CA 1
ATOM 887 C C . GLU A 1 108 ? -2.260 21.430 8.740 1.00 43.06 108 GLU A C 1
ATOM 889 O O . GLU A 1 108 ? -2.043 22.591 8.395 1.00 43.06 108 GLU A O 1
ATOM 894 N N . ILE A 1 109 ? -2.691 21.151 9.980 1.00 43.19 109 ILE A N 1
ATOM 895 C CA . ILE A 1 109 ? -2.985 22.189 10.991 1.00 43.19 109 ILE A CA 1
ATOM 896 C C . ILE A 1 109 ? -1.699 22.844 11.522 1.00 43.19 109 ILE A C 1
ATOM 898 O O . ILE A 1 109 ? -1.678 24.049 11.775 1.00 43.19 109 ILE A O 1
ATOM 902 N N . ILE A 1 110 ? -0.615 22.077 11.680 1.00 41.88 110 ILE A N 1
ATOM 903 C CA . ILE A 1 110 ? 0.679 22.594 12.159 1.00 41.88 110 ILE A CA 1
ATOM 904 C C . ILE A 1 110 ? 1.416 23.364 11.052 1.00 41.88 110 ILE A C 1
ATOM 906 O O . ILE A 1 110 ? 2.091 24.352 11.341 1.00 41.88 110 ILE A O 1
ATOM 910 N N . HIS A 1 111 ? 1.240 22.989 9.782 1.00 42.56 111 HIS A N 1
ATOM 911 C CA . HIS A 1 111 ? 1.901 23.640 8.646 1.00 42.56 111 HIS A CA 1
ATOM 912 C C . HIS A 1 111 ? 1.376 25.041 8.298 1.00 42.56 111 HIS A C 1
ATOM 914 O O . HIS A 1 111 ? 2.041 25.768 7.563 1.00 42.56 111 HIS A O 1
ATOM 920 N N . PHE A 1 112 ? 0.272 25.498 8.898 1.00 40.38 112 PHE A N 1
ATOM 921 C CA . PHE A 1 112 ? -0.046 26.932 8.898 1.00 40.38 112 PHE A CA 1
ATOM 922 C C . PHE A 1 112 ? 0.940 27.766 9.742 1.00 40.38 112 PHE A C 1
ATOM 924 O O . PHE A 1 112 ? 0.993 28.986 9.579 1.00 40.38 112 PHE A O 1
ATOM 931 N N . GLY A 1 113 ? 1.707 27.132 10.638 1.00 40.00 113 GLY A N 1
ATOM 932 C CA . GLY A 1 113 ? 2.557 27.800 11.623 1.00 40.00 113 GLY A CA 1
ATOM 933 C C . GLY A 1 113 ? 4.047 27.882 11.298 1.00 40.00 113 GLY A C 1
ATOM 934 O O . GLY A 1 113 ? 4.690 28.792 11.813 1.00 40.00 113 GLY A O 1
ATOM 935 N N . ASP A 1 114 ? 4.606 27.000 10.461 1.00 35.56 114 ASP A N 1
ATOM 936 C CA . ASP A 1 114 ? 6.064 26.942 10.289 1.00 35.56 114 ASP A CA 1
ATOM 937 C C . ASP A 1 114 ? 6.498 26.752 8.830 1.00 35.56 114 ASP A C 1
ATOM 939 O O . ASP A 1 114 ? 6.174 25.761 8.170 1.00 35.56 114 ASP A O 1
ATOM 943 N N . ARG A 1 115 ? 7.226 27.753 8.322 1.00 38.59 115 ARG A N 1
ATOM 944 C CA . ARG A 1 115 ? 7.848 27.765 6.996 1.00 38.59 115 ARG A CA 1
ATOM 945 C C . ARG A 1 115 ? 9.282 27.262 7.133 1.00 38.59 115 ARG A C 1
ATOM 947 O O . ARG A 1 115 ? 10.198 28.074 7.225 1.00 38.59 115 ARG A O 1
ATOM 954 N N . ASP A 1 116 ? 9.489 25.955 7.085 1.00 34.44 116 ASP A N 1
ATOM 955 C CA . ASP A 1 116 ? 10.814 25.428 6.757 1.00 34.44 116 ASP A CA 1
ATOM 956 C C . ASP A 1 116 ? 10.690 24.268 5.765 1.00 34.44 116 ASP A C 1
ATOM 958 O O . ASP A 1 116 ? 10.054 23.246 6.017 1.00 34.44 116 ASP A O 1
ATOM 962 N N . MET A 1 117 ? 11.243 24.501 4.578 1.00 38.06 117 MET A N 1
ATOM 963 C CA . MET A 1 117 ? 11.047 23.740 3.345 1.00 38.06 117 MET A CA 1
ATOM 964 C C . MET A 1 117 ? 12.370 23.073 2.947 1.00 38.06 117 MET A C 1
ATOM 966 O O . MET A 1 117 ? 12.829 23.183 1.814 1.00 38.06 117 MET A O 1
ATOM 970 N N . SER A 1 118 ? 13.033 22.442 3.918 1.00 34.88 118 SER A N 1
ATOM 971 C CA . SER A 1 118 ? 14.389 21.896 3.762 1.00 34.88 118 SER A CA 1
ATOM 972 C C . SER A 1 118 ? 14.490 20.372 3.938 1.00 34.88 118 SER A C 1
ATOM 974 O O . SER A 1 118 ? 15.577 19.822 3.803 1.00 34.88 118 SER A O 1
ATOM 976 N N . ASN A 1 119 ? 13.374 19.657 4.143 1.00 35.84 119 ASN A N 1
ATOM 977 C CA . ASN A 1 119 ? 13.342 18.187 4.256 1.00 35.84 119 ASN A CA 1
ATOM 978 C C . ASN A 1 119 ? 12.122 17.554 3.545 1.00 35.84 119 ASN A C 1
ATOM 980 O O . ASN A 1 119 ? 11.384 16.762 4.129 1.00 35.84 119 ASN A O 1
ATOM 984 N N . CYS A 1 120 ? 11.906 17.877 2.266 1.00 34.88 120 CYS A N 1
ATOM 985 C CA . CYS A 1 120 ? 10.786 17.357 1.458 1.00 34.88 120 CYS A CA 1
ATOM 986 C C . CYS A 1 120 ? 10.826 15.843 1.138 1.00 34.88 120 CYS A C 1
ATOM 988 O O . CYS A 1 120 ? 9.942 15.349 0.445 1.00 34.88 120 CYS A O 1
ATOM 990 N N . ASN A 1 121 ? 11.784 15.064 1.654 1.00 41.00 121 ASN A N 1
ATOM 991 C CA . ASN A 1 121 ? 11.846 13.618 1.403 1.00 41.00 121 ASN A CA 1
ATOM 992 C C . ASN A 1 121 ? 10.974 12.845 2.399 1.00 41.00 121 ASN A C 1
ATOM 994 O O . ASN A 1 121 ? 11.457 12.304 3.394 1.00 41.00 121 ASN A O 1
ATOM 998 N N . PHE A 1 122 ? 9.667 12.816 2.135 1.00 39.06 122 PHE A N 1
ATOM 999 C CA . PHE A 1 122 ? 8.673 12.207 3.021 1.00 39.06 122 PHE A CA 1
ATOM 1000 C C . PHE A 1 122 ? 8.777 10.682 3.110 1.00 39.06 122 PHE A C 1
ATOM 1002 O O . PHE A 1 122 ? 8.688 10.116 4.200 1.00 39.06 122 PHE A O 1
ATOM 1009 N N . TYR A 1 123 ? 9.042 10.024 1.983 1.00 47.53 123 TYR A N 1
ATOM 1010 C CA . TYR A 1 123 ? 9.417 8.616 1.949 1.00 47.53 123 TYR A CA 1
ATOM 1011 C C . TYR A 1 123 ? 10.940 8.540 1.961 1.00 47.53 123 TYR A C 1
ATOM 1013 O O . TYR A 1 123 ? 11.565 9.040 1.021 1.00 47.53 123 TYR A O 1
ATOM 1021 N N . LYS A 1 124 ? 11.533 7.936 3.004 1.00 46.91 124 LYS A N 1
ATOM 1022 C CA . LYS A 1 124 ? 12.994 7.799 3.153 1.00 46.91 124 LYS A CA 1
ATOM 1023 C C . LYS A 1 124 ? 13.583 7.338 1.817 1.00 46.91 124 LYS A C 1
ATOM 1025 O O . LYS A 1 124 ? 13.239 6.244 1.367 1.00 46.91 124 LYS A O 1
ATOM 1030 N N . ILE A 1 125 ? 14.398 8.182 1.175 1.00 49.44 125 ILE A N 1
ATOM 1031 C CA . ILE A 1 125 ? 15.125 7.794 -0.036 1.00 49.44 125 ILE A CA 1
ATOM 1032 C C . ILE A 1 125 ? 15.967 6.592 0.367 1.00 49.44 125 ILE A C 1
ATOM 1034 O O . ILE A 1 125 ? 16.786 6.666 1.286 1.00 49.44 125 ILE A O 1
ATOM 1038 N N . MET A 1 126 ? 15.661 5.458 -0.244 1.00 53.56 126 MET A N 1
ATOM 1039 C CA . MET A 1 126 ? 16.501 4.287 -0.124 1.00 53.56 126 MET A CA 1
ATOM 1040 C C . MET A 1 126 ? 17.719 4.536 -0.994 1.00 53.56 126 MET A C 1
ATOM 1042 O O . MET A 1 126 ? 17.566 4.996 -2.121 1.00 53.56 126 MET A O 1
ATOM 1046 N N . ASP A 1 127 ? 18.898 4.310 -0.422 1.00 51.50 127 ASP A N 1
ATOM 1047 C CA . ASP A 1 127 ? 20.176 4.520 -1.095 1.00 51.50 127 ASP A CA 1
ATOM 1048 C C . ASP A 1 127 ? 20.146 3.831 -2.471 1.00 51.50 127 ASP A C 1
ATOM 1050 O O . ASP A 1 127 ? 19.781 2.654 -2.577 1.00 51.50 127 ASP A O 1
ATOM 1054 N N . GLU A 1 128 ? 20.440 4.601 -3.523 1.00 50.84 128 GLU A N 1
ATOM 1055 C CA . GLU A 1 128 ? 20.235 4.224 -4.929 1.00 50.84 128 GLU A CA 1
ATOM 1056 C C . GLU A 1 128 ? 21.119 3.053 -5.380 1.00 50.84 128 GLU A C 1
ATOM 1058 O O . GLU A 1 128 ? 20.958 2.548 -6.488 1.00 50.84 128 GLU A O 1
ATOM 1063 N N . HIS A 1 129 ? 22.011 2.571 -4.512 1.00 55.88 129 HIS A N 1
ATOM 1064 C CA . HIS A 1 129 ? 22.939 1.480 -4.801 1.00 55.88 129 HIS A CA 1
ATOM 1065 C C . HIS A 1 129 ? 22.739 0.232 -3.938 1.00 55.88 129 HIS A C 1
ATOM 1067 O O . HIS A 1 129 ? 23.582 -0.666 -3.962 1.00 55.88 129 HIS A O 1
ATOM 1073 N N . LEU A 1 130 ? 21.637 0.139 -3.186 1.00 68.38 130 LEU A N 1
ATOM 1074 C CA . LEU A 1 130 ? 21.335 -1.088 -2.451 1.00 68.38 130 LEU A CA 1
ATOM 1075 C C . LEU A 1 130 ? 21.083 -2.245 -3.422 1.00 68.38 130 LEU A C 1
ATOM 1077 O O . LEU A 1 130 ? 20.257 -2.167 -4.337 1.00 68.38 130 LEU A O 1
ATOM 1081 N N . SER A 1 131 ? 21.769 -3.356 -3.173 1.00 80.81 131 SER A N 1
ATOM 1082 C CA . SER A 1 131 ? 21.517 -4.618 -3.862 1.00 80.81 131 SER A CA 1
ATOM 1083 C C . SER A 1 131 ? 20.081 -5.098 -3.622 1.00 80.81 131 SER A C 1
ATOM 1085 O O . SER A 1 131 ? 19.423 -4.735 -2.642 1.00 80.81 131 SER A O 1
ATOM 1087 N N . LYS A 1 132 ? 19.574 -5.969 -4.502 1.00 85.44 132 LYS A N 1
ATOM 1088 C CA . LYS A 1 132 ? 18.246 -6.579 -4.324 1.00 85.44 132 LYS A CA 1
ATOM 1089 C C . LYS A 1 132 ? 18.147 -7.342 -2.995 1.00 85.44 132 LYS A C 1
ATOM 1091 O O . LYS A 1 132 ? 17.099 -7.304 -2.361 1.00 85.44 132 LYS A O 1
ATOM 1096 N N . GLU A 1 133 ? 19.232 -7.966 -2.535 1.00 87.62 133 GLU A N 1
ATOM 1097 C CA . GLU A 1 133 ? 19.303 -8.651 -1.242 1.00 87.62 133 GLU A CA 1
ATOM 1098 C C . GLU A 1 133 ? 19.165 -7.675 -0.063 1.00 87.62 133 GLU A C 1
ATOM 1100 O O . GLU A 1 133 ? 18.428 -7.949 0.887 1.00 87.62 133 GLU A O 1
ATOM 1105 N N . GLU A 1 134 ? 19.824 -6.516 -0.125 1.00 82.56 134 GLU A N 1
ATOM 1106 C CA . GLU A 1 134 ? 19.716 -5.482 0.908 1.00 82.56 134 GLU A CA 1
ATOM 1107 C C . GLU A 1 134 ? 18.334 -4.827 0.912 1.00 82.56 134 GLU A C 1
ATOM 1109 O O . GLU A 1 134 ? 17.718 -4.704 1.970 1.00 82.56 134 GLU A O 1
ATOM 1114 N N . LEU A 1 135 ? 17.801 -4.477 -0.263 1.00 84.38 135 LEU A N 1
ATOM 1115 C CA . LEU A 1 135 ? 16.438 -3.960 -0.401 1.00 84.38 135 LEU A CA 1
ATOM 1116 C C . LEU A 1 135 ? 15.408 -4.951 0.141 1.00 84.38 135 LEU A C 1
ATOM 1118 O O . LEU A 1 135 ? 14.459 -4.553 0.815 1.00 84.38 135 LEU A O 1
ATOM 1122 N N . PHE A 1 136 ? 15.606 -6.244 -0.111 1.00 89.81 136 PHE A N 1
ATOM 1123 C CA . PHE A 1 136 ? 14.731 -7.289 0.396 1.00 89.81 136 PHE A CA 1
ATOM 1124 C C . PHE A 1 136 ? 14.794 -7.404 1.923 1.00 89.81 136 PHE A C 1
ATOM 1126 O O . PHE A 1 136 ? 13.756 -7.538 2.575 1.00 89.81 136 PHE A O 1
ATOM 1133 N N . LYS A 1 137 ? 15.988 -7.285 2.514 1.00 86.12 137 LYS A N 1
ATOM 1134 C CA . LYS A 1 137 ? 16.146 -7.231 3.972 1.00 86.12 137 LYS A CA 1
ATOM 1135 C C . LYS A 1 137 ? 15.422 -6.022 4.565 1.00 86.12 137 LYS A C 1
ATOM 1137 O O . LYS A 1 137 ? 14.684 -6.178 5.535 1.00 86.12 137 LYS A O 1
ATOM 1142 N N . VAL A 1 138 ? 15.566 -4.845 3.954 1.00 83.75 138 VAL A N 1
ATOM 1143 C CA . VAL A 1 138 ? 14.857 -3.640 4.407 1.00 83.75 138 VAL A CA 1
ATOM 1144 C C . VAL A 1 138 ? 13.345 -3.804 4.260 1.00 83.75 138 VAL A C 1
ATOM 1146 O O . VAL A 1 138 ? 12.607 -3.413 5.160 1.00 83.75 138 VAL A O 1
ATOM 1149 N N . LEU A 1 139 ? 12.863 -4.420 3.177 1.00 87.50 139 LEU A N 1
ATOM 1150 C CA . LEU A 1 139 ? 11.440 -4.722 3.007 1.00 87.50 139 LEU A CA 1
ATOM 1151 C C . LEU A 1 139 ? 10.939 -5.655 4.115 1.00 87.50 139 LEU A C 1
ATOM 1153 O O . LEU A 1 139 ? 9.911 -5.363 4.720 1.00 87.50 139 LEU A O 1
ATOM 1157 N N . CYS A 1 140 ? 11.682 -6.717 4.440 1.00 88.31 140 CYS A N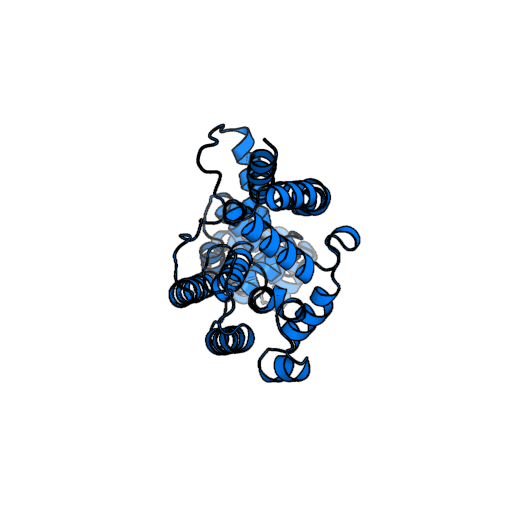 1
ATOM 1158 C CA . CYS A 1 140 ? 11.354 -7.608 5.554 1.00 88.31 140 CYS A CA 1
ATOM 1159 C C . CYS A 1 140 ? 11.230 -6.849 6.883 1.00 88.31 140 CYS A C 1
ATOM 1161 O O . CYS A 1 140 ? 10.242 -7.028 7.596 1.00 88.31 140 CYS A O 1
ATOM 1163 N N . GLU A 1 141 ? 12.216 -6.008 7.207 1.00 85.25 141 GLU A N 1
ATOM 1164 C CA . GLU A 1 141 ? 12.241 -5.205 8.436 1.00 85.25 141 GLU A CA 1
ATOM 1165 C C . GLU A 1 141 ? 11.062 -4.228 8.481 1.00 85.25 141 GLU A C 1
ATOM 1167 O O . GLU A 1 141 ? 10.316 -4.194 9.458 1.00 85.25 141 GLU A O 1
ATOM 1172 N N . LYS A 1 142 ? 10.831 -3.490 7.390 1.00 82.50 142 LYS A N 1
ATOM 1173 C CA . LYS A 1 142 ? 9.740 -2.515 7.289 1.00 82.50 142 LYS A CA 1
ATOM 1174 C C . LYS A 1 142 ? 8.372 -3.174 7.367 1.00 82.50 142 LYS A C 1
ATOM 1176 O O . LYS A 1 142 ? 7.482 -2.618 8.003 1.00 82.50 142 LYS A O 1
ATOM 1181 N N . MET A 1 143 ? 8.199 -4.350 6.772 1.00 88.00 143 MET A N 1
ATOM 1182 C CA . MET A 1 143 ? 6.947 -5.092 6.876 1.00 88.00 143 MET A CA 1
ATOM 1183 C C . MET A 1 143 ? 6.669 -5.526 8.324 1.00 88.00 143 MET A C 1
ATOM 1185 O O . MET A 1 143 ? 5.554 -5.332 8.804 1.00 88.00 143 MET A O 1
ATOM 1189 N N . ILE A 1 144 ? 7.678 -6.018 9.055 1.00 86.38 144 ILE A N 1
ATOM 1190 C CA . ILE A 1 144 ? 7.528 -6.357 10.482 1.00 86.38 144 ILE A CA 1
ATOM 1191 C C . ILE A 1 144 ? 7.205 -5.111 11.317 1.00 86.38 144 ILE A C 1
ATOM 1193 O O . ILE A 1 144 ? 6.305 -5.156 12.153 1.00 86.38 144 ILE A O 1
ATOM 1197 N N . GLU A 1 145 ? 7.908 -3.996 11.094 1.00 80.06 145 GLU A N 1
ATOM 1198 C CA . GLU A 1 145 ? 7.676 -2.735 11.818 1.00 80.06 145 GLU A CA 1
ATOM 1199 C C . GLU A 1 145 ? 6.231 -2.227 11.682 1.00 80.06 145 GLU A C 1
ATOM 1201 O O . GLU A 1 145 ? 5.704 -1.631 12.621 1.00 80.06 145 GLU A O 1
ATOM 1206 N N . HIS A 1 146 ? 5.584 -2.489 10.543 1.00 75.94 146 HIS A N 1
ATOM 1207 C CA . HIS A 1 146 ? 4.185 -2.131 10.279 1.00 75.94 146 HIS A CA 1
ATOM 1208 C C . HIS A 1 146 ? 3.195 -3.261 10.629 1.00 75.94 146 HIS A C 1
ATOM 1210 O O . HIS A 1 146 ? 2.001 -3.145 10.365 1.00 75.94 146 HIS A O 1
ATOM 1216 N N . GLY A 1 147 ? 3.664 -4.345 11.259 1.00 79.12 147 GLY A N 1
ATOM 1217 C CA . GLY A 1 147 ? 2.820 -5.420 11.786 1.00 79.12 147 GLY A CA 1
ATOM 1218 C C . GLY A 1 147 ? 2.360 -6.465 10.765 1.00 79.12 147 GLY A C 1
ATOM 1219 O O . GLY A 1 147 ? 1.391 -7.173 11.038 1.00 79.12 147 GLY A O 1
ATOM 1220 N N . TYR A 1 148 ? 3.023 -6.577 9.610 1.00 83.75 148 TYR A N 1
ATOM 1221 C CA . TYR A 1 148 ? 2.737 -7.609 8.607 1.00 83.75 148 TYR A CA 1
ATOM 1222 C C . TYR A 1 148 ? 3.432 -8.942 8.930 1.00 83.75 148 TYR A C 1
ATOM 1224 O O . TYR A 1 148 ? 4.538 -8.964 9.477 1.00 83.75 148 TYR A O 1
ATOM 1232 N N . ASP A 1 149 ? 2.808 -10.063 8.548 1.00 78.94 149 ASP A N 1
ATOM 1233 C CA . ASP A 1 149 ? 3.405 -11.398 8.664 1.00 78.94 149 ASP A CA 1
ATOM 1234 C C . ASP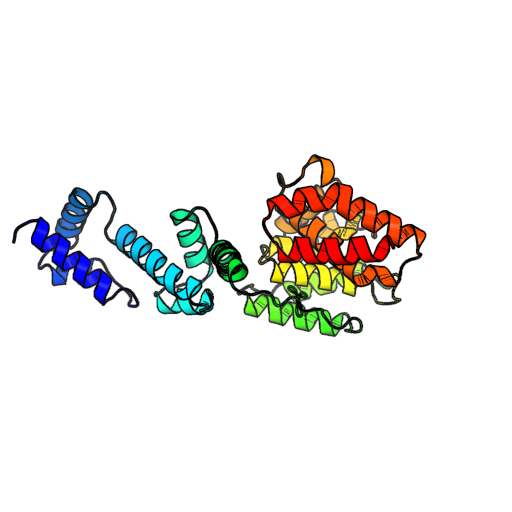 A 1 149 ? 4.274 -11.692 7.432 1.00 78.94 149 ASP A C 1
ATOM 1236 O O . ASP A 1 149 ? 3.797 -11.907 6.321 1.00 78.94 149 ASP A O 1
ATOM 1240 N N . ASN A 1 150 ? 5.592 -11.725 7.610 1.00 76.38 150 ASN A N 1
ATOM 1241 C CA . ASN A 1 150 ? 6.518 -11.923 6.499 1.00 76.38 150 ASN A CA 1
ATOM 1242 C C . ASN A 1 150 ? 6.883 -13.396 6.235 1.00 76.38 150 ASN A C 1
ATOM 1244 O O . ASN A 1 150 ? 7.765 -13.659 5.415 1.00 76.38 150 ASN A O 1
ATOM 1248 N N . GLN A 1 151 ? 6.201 -14.373 6.849 1.00 82.44 151 GLN A N 1
ATOM 1249 C CA . GLN A 1 151 ? 6.488 -15.803 6.639 1.00 82.44 151 GLN A CA 1
ATOM 1250 C C . GLN A 1 151 ? 6.483 -16.209 5.158 1.00 82.44 151 GLN A C 1
ATOM 1252 O O . GLN A 1 151 ? 7.297 -17.027 4.723 1.00 82.44 151 GLN A O 1
ATOM 1257 N N . LYS A 1 152 ? 5.577 -15.627 4.365 1.00 87.19 152 LYS A N 1
ATOM 1258 C CA . LYS A 1 152 ? 5.439 -15.921 2.928 1.00 87.19 152 LYS A CA 1
ATOM 1259 C C . LYS A 1 152 ? 6.335 -15.056 2.045 1.00 87.19 152 LYS A C 1
ATOM 1261 O O . LYS A 1 152 ? 6.558 -15.417 0.890 1.00 87.19 152 LYS A O 1
ATOM 1266 N N . LEU A 1 153 ? 6.878 -13.963 2.576 1.00 91.00 153 LEU A N 1
ATOM 1267 C CA . LEU A 1 153 ? 7.599 -12.952 1.808 1.00 91.00 153 LEU A CA 1
ATOM 1268 C C . LEU A 1 153 ? 8.843 -13.530 1.115 1.00 91.00 153 LEU A C 1
ATOM 1270 O O . LEU A 1 153 ? 9.072 -13.236 -0.052 1.00 91.00 153 LEU A O 1
ATOM 1274 N N . ASN A 1 154 ? 9.584 -14.431 1.772 1.00 92.50 154 ASN A N 1
ATOM 1275 C CA . ASN A 1 154 ? 10.718 -15.136 1.153 1.00 92.50 154 ASN A CA 1
ATOM 1276 C C . ASN A 1 154 ? 10.305 -15.948 -0.085 1.00 92.50 154 ASN A C 1
ATOM 1278 O O . ASN A 1 154 ? 10.980 -15.902 -1.110 1.00 92.50 154 ASN A O 1
ATOM 1282 N N . LYS A 1 155 ? 9.179 -16.676 -0.018 1.00 93.56 155 LYS A N 1
ATOM 1283 C CA . LYS A 1 155 ? 8.669 -17.450 -1.163 1.00 93.56 155 LYS A CA 1
ATOM 1284 C C . LYS A 1 155 ? 8.272 -16.517 -2.310 1.00 93.56 155 LYS A C 1
ATOM 1286 O O . LYS A 1 155 ? 8.635 -16.771 -3.455 1.00 93.56 155 LYS A O 1
ATOM 1291 N N . VAL A 1 156 ? 7.556 -15.438 -1.987 1.00 95.19 156 VAL A N 1
ATOM 1292 C CA . VAL A 1 156 ? 7.110 -14.425 -2.956 1.00 95.19 156 VAL A CA 1
ATOM 1293 C C . VAL A 1 156 ? 8.309 -13.745 -3.626 1.00 95.19 156 VAL A C 1
ATOM 1295 O O . VAL A 1 156 ? 8.325 -13.585 -4.845 1.00 95.19 156 VAL A O 1
ATOM 1298 N N . TYR A 1 157 ? 9.345 -13.410 -2.858 1.00 94.81 157 TYR A N 1
ATOM 1299 C CA . TYR A 1 157 ? 10.574 -12.808 -3.366 1.00 94.81 157 TYR A CA 1
ATOM 1300 C C . TYR A 1 157 ? 11.365 -13.737 -4.280 1.00 94.81 157 TYR A C 1
ATOM 1302 O O . TYR A 1 157 ? 11.711 -13.332 -5.387 1.00 94.81 157 TYR A O 1
ATOM 1310 N N . ASN A 1 158 ? 11.582 -14.988 -3.875 1.00 94.06 158 ASN A N 1
ATOM 1311 C CA . ASN A 1 158 ? 12.292 -15.960 -4.707 1.00 94.06 158 ASN A CA 1
ATOM 1312 C C . ASN A 1 158 ? 11.580 -16.169 -6.052 1.00 94.06 158 ASN A C 1
ATOM 1314 O O . ASN A 1 158 ? 12.232 -16.231 -7.093 1.00 94.06 158 ASN A O 1
ATOM 1318 N N . PHE A 1 159 ? 10.243 -16.215 -6.041 1.00 95.88 159 PHE A N 1
ATOM 1319 C CA . PHE A 1 159 ? 9.457 -16.295 -7.270 1.00 95.88 159 PHE A CA 1
ATOM 1320 C C . PHE A 1 159 ? 9.564 -15.017 -8.116 1.00 95.88 159 PHE A C 1
ATOM 1322 O O . PHE A 1 159 ? 9.734 -15.095 -9.330 1.00 95.88 159 PHE A O 1
ATOM 1329 N N . CYS A 1 160 ? 9.533 -13.833 -7.494 1.00 94.81 160 CYS A N 1
ATOM 1330 C CA . CYS A 1 160 ? 9.788 -12.567 -8.186 1.00 94.81 160 CYS A CA 1
ATOM 1331 C C . CYS A 1 160 ? 11.160 -12.597 -8.889 1.00 94.81 160 CYS A C 1
ATOM 1333 O O . CYS A 1 160 ? 11.259 -12.337 -10.087 1.00 94.81 160 CYS A O 1
ATOM 1335 N N . GLN A 1 161 ? 12.219 -13.008 -8.190 1.00 92.75 161 GLN A N 1
ATOM 1336 C CA . GLN A 1 161 ? 13.550 -13.121 -8.786 1.00 92.75 161 GLN A CA 1
ATOM 1337 C C . GLN A 1 161 ? 13.584 -14.100 -9.968 1.00 92.75 161 GLN A C 1
ATOM 1339 O O . GLN A 1 161 ? 14.170 -13.773 -11.001 1.00 92.75 161 GLN A O 1
ATOM 1344 N N . SER A 1 162 ? 12.934 -15.265 -9.859 1.00 92.44 162 SER A N 1
ATOM 1345 C CA . SER A 1 162 ? 12.960 -16.267 -10.930 1.00 92.44 162 SER A CA 1
ATOM 1346 C C . SER A 1 162 ? 12.274 -15.794 -12.213 1.00 92.44 162 SER A C 1
ATOM 1348 O O . SER A 1 162 ? 12.760 -16.102 -13.298 1.00 92.44 162 SER A O 1
ATOM 1350 N N . ILE A 1 163 ? 11.181 -15.027 -12.120 1.00 93.69 163 ILE A N 1
ATOM 1351 C CA . ILE A 1 163 ? 10.438 -14.578 -13.312 1.00 93.69 163 ILE A CA 1
ATOM 1352 C C . ILE A 1 163 ? 11.074 -13.365 -14.006 1.00 93.69 163 ILE A C 1
ATOM 1354 O O . ILE A 1 163 ? 10.975 -13.225 -15.228 1.00 93.69 163 ILE A O 1
ATOM 1358 N N . TYR A 1 164 ? 11.716 -12.470 -13.247 1.00 88.50 164 TYR A N 1
ATOM 1359 C CA . TYR A 1 164 ? 12.351 -11.277 -13.811 1.00 88.50 164 TYR A CA 1
ATOM 1360 C C . TYR A 1 164 ? 13.789 -11.553 -14.273 1.00 88.50 164 TYR A C 1
ATOM 1362 O O . TYR A 1 164 ? 14.269 -10.830 -15.148 1.00 88.50 164 TYR A O 1
ATOM 1370 N N . GLY A 1 165 ? 14.428 -12.625 -13.782 1.00 80.25 165 GLY A N 1
ATOM 1371 C CA . GLY A 1 165 ? 15.736 -13.104 -14.242 1.00 80.25 165 GLY A CA 1
ATOM 1372 C C . GLY A 1 165 ? 16.817 -12.019 -14.211 1.00 80.25 165 GLY A C 1
ATOM 1373 O O . GLY A 1 165 ? 16.825 -11.163 -13.328 1.00 80.25 165 GLY A O 1
ATOM 1374 N N . ASP A 1 166 ? 17.690 -12.011 -15.222 1.00 80.44 166 ASP A N 1
ATOM 1375 C CA . ASP A 1 166 ? 18.813 -11.063 -15.347 1.00 80.44 166 ASP A CA 1
ATOM 1376 C C . ASP A 1 166 ? 18.428 -9.711 -15.982 1.00 80.44 166 ASP A C 1
ATOM 1378 O O . ASP A 1 166 ? 19.271 -8.990 -16.524 1.00 80.44 166 ASP A O 1
ATOM 1382 N N . ARG A 1 167 ? 17.139 -9.348 -15.980 1.00 84.75 167 ARG A N 1
ATOM 1383 C CA . ARG A 1 167 ? 16.694 -8.068 -16.551 1.00 84.75 167 ARG A CA 1
ATOM 1384 C C . ARG A 1 167 ? 17.294 -6.903 -15.773 1.00 84.75 167 ARG A C 1
ATOM 1386 O O . ARG A 1 167 ? 17.349 -6.929 -14.547 1.00 84.75 167 ARG A O 1
ATOM 1393 N N . LYS A 1 168 ? 17.663 -5.843 -16.495 1.00 83.19 168 LYS A N 1
ATOM 1394 C CA . LYS A 1 168 ? 18.272 -4.634 -15.931 1.00 83.19 168 LYS A CA 1
ATOM 1395 C C . LYS A 1 168 ? 17.388 -3.397 -16.089 1.00 83.19 168 LYS A C 1
ATOM 1397 O O . LYS A 1 168 ? 16.580 -3.311 -17.020 1.00 83.19 168 LYS A O 1
ATOM 1402 N N . ARG A 1 169 ? 17.530 -2.446 -15.166 1.00 77.88 169 ARG A N 1
ATOM 1403 C CA . ARG A 1 169 ? 16.978 -1.082 -15.244 1.00 77.88 169 ARG A CA 1
ATOM 1404 C C . ARG A 1 169 ? 17.865 -0.195 -16.122 1.00 77.88 169 ARG A C 1
ATOM 1406 O O . ARG A 1 169 ? 18.976 -0.576 -16.476 1.00 77.88 169 ARG A O 1
ATOM 1413 N N . TYR A 1 170 ? 17.380 1.007 -16.440 1.00 69.25 170 TYR A N 1
ATOM 1414 C CA . TYR A 1 170 ? 18.182 2.031 -17.126 1.00 69.25 170 TYR A CA 1
ATOM 1415 C C . TYR A 1 170 ? 19.425 2.445 -16.320 1.00 69.25 170 TYR A C 1
ATOM 1417 O O . TYR A 1 170 ? 20.443 2.756 -16.923 1.00 69.25 170 TYR A O 1
ATOM 1425 N N . SER A 1 171 ? 19.367 2.371 -14.985 1.00 67.12 171 SER A N 1
ATOM 1426 C CA . SER A 1 171 ? 20.518 2.582 -14.094 1.00 67.12 171 SER A CA 1
ATOM 1427 C C . SER A 1 171 ? 21.598 1.495 -14.207 1.00 67.12 171 SER A C 1
ATOM 1429 O O . SER A 1 171 ? 22.731 1.717 -13.800 1.00 67.12 171 SER A O 1
ATOM 1431 N N . GLY A 1 172 ? 21.270 0.321 -14.765 1.00 75.94 172 GLY A N 1
ATOM 1432 C CA . GLY A 1 172 ? 22.141 -0.860 -14.790 1.00 75.94 172 GLY A CA 1
ATOM 1433 C C . GLY A 1 172 ? 21.879 -1.870 -13.664 1.00 75.94 172 GLY A C 1
ATOM 1434 O O . GLY A 1 172 ? 22.392 -2.991 -13.728 1.00 75.94 172 GLY A O 1
ATOM 1435 N N . ASP A 1 173 ? 21.035 -1.531 -12.686 1.00 78.94 173 ASP A N 1
ATOM 1436 C CA . ASP A 1 173 ? 20.682 -2.417 -11.568 1.00 78.94 173 ASP A CA 1
ATOM 1437 C C . ASP A 1 173 ? 19.747 -3.554 -11.989 1.00 78.94 173 ASP A C 1
ATOM 1439 O O . ASP A 1 173 ? 19.062 -3.481 -13.015 1.00 78.94 173 ASP A O 1
ATOM 1443 N N . ASP A 1 174 ? 19.675 -4.603 -11.168 1.00 84.69 174 ASP A N 1
ATOM 1444 C CA . ASP A 1 174 ? 18.703 -5.686 -11.345 1.00 84.69 174 ASP A CA 1
ATOM 1445 C C . ASP A 1 174 ? 17.271 -5.147 -11.326 1.00 84.69 174 ASP A C 1
ATOM 1447 O O . ASP A 1 174 ? 16.890 -4.402 -10.432 1.00 84.69 174 ASP A O 1
ATOM 1451 N N . TYR A 1 175 ? 16.423 -5.575 -12.264 1.00 85.69 175 TYR A N 1
ATOM 1452 C CA . TYR A 1 175 ? 15.046 -5.076 -12.362 1.00 85.69 175 TYR A CA 1
ATOM 1453 C C . TYR A 1 175 ? 14.232 -5.291 -11.083 1.00 85.69 175 TYR A C 1
ATOM 1455 O O . TYR A 1 175 ? 13.340 -4.510 -10.765 1.00 85.69 175 TYR A O 1
ATOM 1463 N N . VAL A 1 176 ? 14.571 -6.328 -10.320 1.00 90.38 176 VAL A N 1
ATOM 1464 C CA . VAL A 1 176 ? 13.952 -6.634 -9.030 1.00 90.38 176 VAL A CA 1
ATOM 1465 C C . VAL A 1 176 ? 14.112 -5.484 -8.025 1.00 90.38 176 VAL A C 1
ATOM 1467 O O . VAL A 1 176 ? 13.208 -5.276 -7.220 1.00 90.38 176 VAL A O 1
ATOM 1470 N N . THR A 1 177 ? 15.180 -4.677 -8.094 1.00 87.69 177 THR A N 1
ATOM 1471 C CA . THR A 1 177 ? 15.363 -3.525 -7.188 1.00 87.69 177 THR A CA 1
ATOM 1472 C C . THR A 1 177 ? 14.233 -2.507 -7.331 1.00 87.69 177 THR A C 1
ATOM 1474 O O . THR A 1 177 ? 13.745 -1.978 -6.333 1.00 87.69 177 THR A O 1
ATOM 1477 N N . HIS A 1 178 ? 13.740 -2.282 -8.552 1.00 89.44 178 HIS A N 1
ATOM 1478 C CA . HIS A 1 178 ? 12.582 -1.429 -8.805 1.00 89.44 178 HIS A CA 1
ATOM 1479 C C . HIS A 1 178 ? 11.334 -1.950 -8.089 1.00 89.44 178 HIS A C 1
ATOM 1481 O O . HIS A 1 178 ? 10.659 -1.201 -7.390 1.00 89.44 178 HIS A O 1
ATOM 1487 N N . LEU A 1 179 ? 11.053 -3.241 -8.238 1.00 94.12 179 LEU A N 1
ATOM 1488 C CA . LEU A 1 179 ? 9.861 -3.893 -7.696 1.00 94.12 179 LEU A CA 1
ATOM 1489 C C . LEU A 1 179 ? 9.873 -3.902 -6.162 1.00 94.12 179 LEU A C 1
ATOM 1491 O O . LEU A 1 179 ? 8.846 -3.667 -5.520 1.00 94.12 179 LEU A O 1
ATOM 1495 N N . LEU A 1 180 ? 11.051 -4.108 -5.568 1.00 92.25 180 LEU A N 1
ATOM 1496 C CA . LEU A 1 180 ? 11.250 -4.002 -4.125 1.00 92.25 180 LEU A CA 1
ATOM 1497 C C . LEU A 1 180 ? 11.041 -2.571 -3.632 1.00 92.25 180 LEU A C 1
ATOM 1499 O O . LEU A 1 180 ? 10.323 -2.374 -2.657 1.00 92.25 180 LEU A O 1
ATOM 1503 N N . ASN A 1 181 ? 11.591 -1.572 -4.326 1.00 88.12 181 ASN A N 1
ATOM 1504 C CA . ASN A 1 181 ? 11.375 -0.170 -3.975 1.00 88.12 181 ASN A CA 1
ATOM 1505 C C . ASN A 1 181 ? 9.902 0.247 -4.100 1.00 88.12 181 ASN A C 1
ATOM 1507 O O . ASN A 1 181 ? 9.400 0.971 -3.245 1.00 88.12 181 ASN A O 1
ATOM 1511 N N . VAL A 1 182 ? 9.185 -0.231 -5.122 1.00 93.62 182 VAL A N 1
ATOM 1512 C CA . VAL A 1 182 ? 7.732 -0.023 -5.235 1.00 93.62 182 VAL A CA 1
ATOM 1513 C C . VAL A 1 182 ? 7.012 -0.641 -4.037 1.00 93.62 182 VAL A C 1
ATOM 1515 O O . VAL A 1 182 ? 6.173 0.010 -3.427 1.00 93.62 182 VAL A O 1
ATOM 1518 N N . SER A 1 183 ? 7.383 -1.856 -3.639 1.00 95.31 183 SER A N 1
ATOM 1519 C CA . SER A 1 183 ? 6.789 -2.533 -2.476 1.00 95.31 183 SER A CA 1
ATOM 1520 C C . SER A 1 183 ? 7.103 -1.821 -1.157 1.00 95.31 183 SER A C 1
ATOM 1522 O O . SER A 1 183 ? 6.249 -1.728 -0.284 1.00 95.31 183 SER A O 1
ATOM 1524 N N . LEU A 1 184 ? 8.301 -1.254 -1.024 1.00 88.44 184 LEU A N 1
ATOM 1525 C CA . LEU A 1 184 ? 8.706 -0.433 0.117 1.00 88.44 184 LEU A CA 1
ATOM 1526 C C . LEU A 1 184 ? 7.909 0.871 0.204 1.00 88.44 184 LEU A C 1
ATOM 1528 O O . LEU A 1 184 ? 7.456 1.225 1.291 1.00 88.44 184 LEU A O 1
ATOM 1532 N N . LEU A 1 185 ? 7.679 1.543 -0.928 1.00 85.31 185 LEU A N 1
ATOM 1533 C CA . LEU A 1 185 ? 6.776 2.695 -0.989 1.00 85.31 185 LEU A CA 1
ATOM 1534 C C . LEU A 1 185 ? 5.361 2.302 -0.559 1.00 85.31 185 LEU A C 1
ATOM 1536 O O . LEU A 1 185 ? 4.754 3.013 0.230 1.00 85.31 185 LEU A O 1
ATOM 1540 N N . LEU A 1 186 ? 4.861 1.146 -1.004 1.00 90.50 186 LEU A N 1
ATOM 1541 C CA . LEU A 1 186 ? 3.549 0.637 -0.594 1.00 90.50 186 LEU A CA 1
ATOM 1542 C C . LEU A 1 186 ? 3.471 0.355 0.913 1.00 90.50 186 LEU A C 1
ATOM 1544 O O . LEU A 1 186 ? 2.454 0.660 1.528 1.00 90.50 186 LEU A O 1
ATOM 1548 N N . VAL A 1 187 ? 4.544 -0.157 1.527 1.00 86.50 187 VAL A N 1
ATOM 1549 C CA . VAL A 1 187 ? 4.626 -0.301 2.992 1.00 86.50 187 VAL A CA 1
ATOM 1550 C C . VAL A 1 187 ? 4.562 1.062 3.677 1.00 86.50 187 VAL A C 1
ATOM 1552 O O . VAL A 1 187 ? 3.829 1.217 4.648 1.00 86.50 187 VAL A O 1
ATOM 1555 N N . GLN A 1 188 ? 5.294 2.057 3.172 1.00 80.31 188 GLN A N 1
ATOM 1556 C CA . GLN A 1 188 ? 5.288 3.409 3.738 1.00 80.31 188 GLN A CA 1
ATOM 1557 C C . GLN A 1 188 ? 3.959 4.150 3.518 1.00 80.31 188 GLN A C 1
ATOM 1559 O O . GLN A 1 188 ? 3.602 5.003 4.322 1.00 80.31 188 GLN A O 1
ATOM 1564 N N . MET A 1 189 ? 3.229 3.813 2.453 1.00 78.25 189 MET A N 1
ATOM 1565 C CA . MET A 1 189 ? 1.847 4.240 2.201 1.00 78.25 189 MET A CA 1
ATOM 1566 C C . MET A 1 189 ? 0.827 3.459 3.049 1.00 78.25 189 MET A C 1
ATOM 1568 O O . MET A 1 189 ? -0.374 3.668 2.898 1.00 78.25 189 MET A O 1
ATOM 1572 N N . GLU A 1 190 ? 1.287 2.546 3.913 1.00 83.50 190 GLU A N 1
ATOM 1573 C CA . GLU A 1 190 ? 0.462 1.678 4.761 1.00 83.50 190 GLU A CA 1
ATOM 1574 C C . GLU A 1 190 ? -0.562 0.835 3.973 1.00 83.50 190 GLU A C 1
ATOM 1576 O O . GLU A 1 190 ? -1.669 0.561 4.440 1.00 83.50 190 GLU A O 1
ATOM 1581 N N . ALA A 1 191 ? -0.197 0.409 2.760 1.00 86.94 191 ALA A N 1
ATOM 1582 C CA . ALA A 1 191 ? -1.042 -0.428 1.916 1.00 86.94 191 ALA A CA 1
ATOM 1583 C C . ALA A 1 191 ? -1.179 -1.855 2.472 1.00 86.94 191 ALA A C 1
ATOM 1585 O O . ALA A 1 191 ? -0.267 -2.382 3.102 1.00 86.94 191 ALA A O 1
ATOM 1586 N N . GLU A 1 192 ? -2.297 -2.522 2.175 1.00 91.12 192 GLU A N 1
ATOM 1587 C CA . GLU A 1 192 ? -2.527 -3.909 2.594 1.00 91.12 192 GLU A CA 1
ATOM 1588 C C . GLU A 1 192 ? -1.428 -4.865 2.092 1.00 91.12 192 GLU A C 1
ATOM 1590 O O . GLU A 1 192 ? -0.899 -4.707 0.991 1.00 91.12 192 GLU A O 1
ATOM 1595 N N . GLU A 1 193 ? -1.152 -5.933 2.849 1.00 93.94 193 GLU A N 1
ATOM 1596 C CA . GLU A 1 193 ? -0.140 -6.950 2.507 1.00 93.94 193 GLU A CA 1
ATOM 1597 C C . GLU A 1 193 ? -0.281 -7.480 1.071 1.00 93.94 193 GLU A C 1
ATOM 1599 O O . GLU A 1 193 ? 0.702 -7.602 0.340 1.00 93.94 193 GLU A O 1
ATOM 1604 N N . ILE A 1 194 ? -1.514 -7.749 0.636 1.00 95.62 194 ILE A N 1
ATOM 1605 C CA . ILE A 1 194 ? -1.800 -8.247 -0.715 1.00 95.62 194 ILE A CA 1
ATOM 1606 C C . ILE A 1 194 ? -1.436 -7.229 -1.806 1.00 95.62 194 ILE A C 1
ATOM 1608 O O . ILE A 1 194 ? -1.041 -7.625 -2.902 1.00 95.62 194 ILE A O 1
ATOM 1612 N N . VAL A 1 195 ? -1.527 -5.930 -1.506 1.00 97.00 195 VAL A N 1
ATOM 1613 C CA . VAL A 1 195 ? -1.158 -4.831 -2.409 1.00 97.00 195 VAL A CA 1
ATOM 1614 C C . VAL A 1 195 ? 0.360 -4.683 -2.448 1.00 97.00 195 VAL A C 1
ATOM 1616 O O . VAL A 1 195 ? 0.922 -4.553 -3.532 1.00 97.00 195 VAL A O 1
ATOM 1619 N N . ILE A 1 196 ? 1.034 -4.796 -1.297 1.00 96.44 196 ILE A N 1
ATOM 1620 C CA . ILE A 1 196 ? 2.504 -4.815 -1.211 1.00 96.44 196 ILE A CA 1
ATOM 1621 C C . ILE A 1 196 ? 3.063 -5.969 -2.052 1.00 96.44 196 ILE A C 1
ATOM 1623 O O . ILE A 1 196 ? 3.928 -5.754 -2.899 1.00 96.44 196 ILE A O 1
ATOM 1627 N N . TYR A 1 197 ? 2.525 -7.182 -1.886 1.00 97.12 197 TYR A N 1
ATOM 1628 C CA . TYR A 1 197 ? 2.931 -8.333 -2.693 1.00 97.12 197 TYR A CA 1
ATOM 1629 C C . TYR A 1 197 ? 2.633 -8.116 -4.177 1.00 97.12 197 TYR A C 1
ATOM 1631 O O . TYR A 1 197 ? 3.489 -8.412 -5.000 1.00 97.12 197 TYR A O 1
ATOM 1639 N N . ALA A 1 198 ? 1.477 -7.554 -4.544 1.00 97.94 198 ALA A N 1
ATOM 1640 C CA . ALA A 1 198 ? 1.184 -7.217 -5.939 1.00 97.94 198 ALA A CA 1
ATOM 1641 C C . ALA A 1 198 ? 2.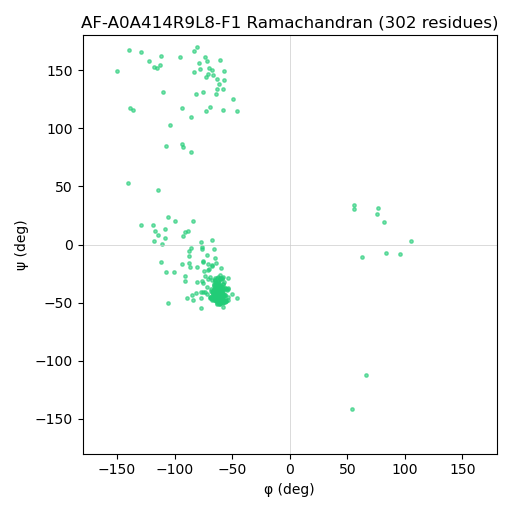160 -6.169 -6.514 1.00 97.94 198 ALA A C 1
ATOM 1643 O O . ALA A 1 198 ? 2.514 -6.243 -7.692 1.00 97.94 198 ALA A O 1
ATOM 1644 N N . GLY A 1 199 ? 2.664 -5.247 -5.688 1.00 97.56 199 GLY A N 1
ATOM 1645 C CA . GLY A 1 199 ? 3.720 -4.296 -6.042 1.00 97.56 199 GLY A CA 1
ATOM 1646 C C . GLY A 1 199 ? 4.998 -4.967 -6.547 1.00 97.56 199 GLY A C 1
ATOM 1647 O O . GLY A 1 199 ? 5.574 -4.513 -7.535 1.00 97.56 199 GLY A O 1
ATOM 1648 N N . MET A 1 200 ? 5.377 -6.116 -5.973 1.00 96.19 200 MET A N 1
ATOM 1649 C CA . MET A 1 200 ? 6.525 -6.918 -6.429 1.00 96.19 200 MET A CA 1
ATOM 1650 C C . MET A 1 200 ? 6.334 -7.501 -7.842 1.00 96.19 200 MET A C 1
ATOM 1652 O O . MET A 1 200 ? 7.276 -8.025 -8.433 1.00 96.19 200 MET A O 1
ATOM 1656 N N . PHE A 1 201 ? 5.121 -7.431 -8.396 1.00 97.56 201 PHE A N 1
ATOM 1657 C CA . PHE A 1 201 ? 4.755 -7.984 -9.700 1.00 97.56 201 PHE A CA 1
ATOM 1658 C C . PHE A 1 201 ? 4.047 -6.952 -10.594 1.00 97.56 201 PHE A C 1
ATOM 1660 O O . PHE A 1 201 ? 3.449 -7.330 -11.600 1.00 97.56 201 PHE A O 1
ATOM 1667 N N . CYS A 1 202 ? 4.131 -5.651 -10.294 1.00 95.00 202 CYS A N 1
ATOM 1668 C CA . CYS A 1 202 ? 3.361 -4.605 -10.986 1.00 95.00 202 CYS A CA 1
ATOM 1669 C C . CYS A 1 202 ? 3.620 -4.509 -12.508 1.00 95.00 202 CYS A C 1
ATOM 1671 O O . CYS A 1 202 ? 2.792 -3.982 -13.259 1.00 95.00 202 CYS A O 1
ATOM 1673 N N . ASP A 1 203 ? 4.750 -5.049 -12.970 1.00 93.81 203 ASP A N 1
ATOM 1674 C CA . ASP A 1 203 ? 5.192 -5.092 -14.366 1.00 93.81 203 ASP A CA 1
ATOM 1675 C C . ASP A 1 203 ? 5.118 -6.484 -15.010 1.00 93.81 203 ASP A C 1
ATOM 1677 O O . ASP A 1 203 ? 5.551 -6.661 -16.153 1.00 93.81 203 ASP A O 1
ATOM 1681 N N . VAL A 1 204 ? 4.562 -7.480 -14.318 1.00 95.06 204 VAL A N 1
ATOM 1682 C CA . VAL A 1 204 ? 4.739 -8.892 -14.675 1.00 95.06 204 VAL A CA 1
ATOM 1683 C C . VAL A 1 204 ? 4.256 -9.213 -16.088 1.00 95.06 204 VAL A C 1
ATOM 1685 O O . VAL A 1 204 ? 5.008 -9.779 -16.880 1.00 95.06 204 VAL A O 1
ATOM 1688 N N . PHE A 1 205 ? 3.063 -8.750 -16.463 1.00 94.31 205 PHE A N 1
ATOM 1689 C CA . PHE A 1 205 ? 2.495 -8.971 -17.796 1.00 94.31 205 PHE A CA 1
ATOM 1690 C C . PHE A 1 205 ? 3.119 -8.096 -18.893 1.00 94.31 205 PHE A C 1
ATOM 1692 O O . PHE A 1 205 ? 2.918 -8.365 -20.073 1.00 94.31 205 PHE A O 1
ATOM 1699 N N . ARG A 1 206 ? 3.858 -7.038 -18.527 1.00 91.06 206 ARG A N 1
ATOM 1700 C CA . ARG A 1 206 ? 4.568 -6.166 -19.480 1.00 91.06 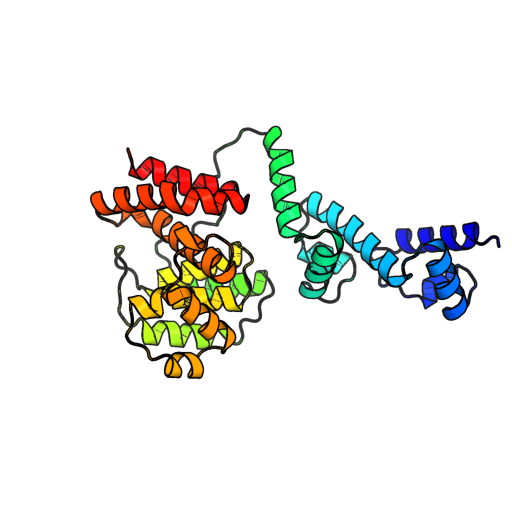206 ARG A CA 1
ATOM 1701 C C . ARG A 1 206 ? 5.992 -6.642 -19.751 1.00 91.06 206 ARG A C 1
ATOM 1703 O O . ARG A 1 206 ? 6.533 -6.373 -20.821 1.00 91.06 206 ARG A O 1
ATOM 1710 N N . LYS A 1 207 ? 6.631 -7.271 -18.762 1.00 91.50 207 LYS A N 1
ATOM 1711 C CA . LYS A 1 207 ? 8.062 -7.606 -18.790 1.00 91.50 207 LYS A CA 1
ATOM 1712 C C . LYS A 1 207 ? 8.345 -9.097 -18.872 1.00 91.50 207 LYS A C 1
ATOM 1714 O O . LYS A 1 207 ? 9.474 -9.450 -19.190 1.00 91.50 207 LYS A O 1
ATOM 1719 N N . THR A 1 208 ? 7.376 -9.963 -18.611 1.00 91.12 208 THR A N 1
ATOM 1720 C CA . THR A 1 208 ? 7.565 -11.419 -18.609 1.00 91.12 208 THR A CA 1
ATOM 1721 C C . THR A 1 208 ? 6.500 -12.105 -19.466 1.00 91.12 208 THR A C 1
ATOM 1723 O O . THR A 1 208 ? 5.488 -11.495 -19.803 1.00 91.12 208 THR A O 1
ATOM 1726 N N . ASN A 1 209 ? 6.727 -13.379 -19.797 1.00 90.62 209 ASN A N 1
ATOM 1727 C CA . ASN A 1 209 ? 5.758 -14.235 -20.493 1.00 90.62 209 ASN A CA 1
ATOM 1728 C C . ASN A 1 209 ? 5.119 -15.261 -19.538 1.00 90.62 209 ASN A C 1
ATOM 1730 O O . ASN A 1 209 ? 4.700 -16.328 -19.980 1.00 90.62 209 ASN A O 1
ATOM 1734 N N . VAL A 1 210 ? 5.104 -14.972 -18.231 1.00 92.81 210 VAL A N 1
ATOM 1735 C CA . VAL A 1 210 ? 4.584 -15.891 -17.212 1.00 92.81 210 VAL A CA 1
ATOM 1736 C C . VAL A 1 210 ? 3.097 -16.173 -17.446 1.00 92.81 210 VAL A C 1
ATOM 1738 O O . VAL A 1 210 ? 2.318 -15.269 -17.771 1.00 92.81 210 VAL A O 1
ATOM 1741 N N . ALA A 1 211 ? 2.692 -17.431 -17.286 1.00 95.00 211 ALA A N 1
ATOM 1742 C CA . ALA A 1 211 ? 1.288 -17.811 -17.376 1.00 95.00 211 ALA A CA 1
ATOM 1743 C C . ALA A 1 211 ? 0.540 -17.445 -16.084 1.00 95.00 211 ALA A C 1
ATOM 1745 O O . ALA A 1 211 ? 1.104 -17.468 -14.991 1.00 95.00 211 ALA A O 1
ATOM 1746 N N . ILE A 1 212 ? -0.762 -17.157 -16.187 1.00 95.25 212 ILE A N 1
ATOM 1747 C CA . ILE A 1 212 ? -1.599 -16.886 -15.003 1.00 95.25 212 ILE A CA 1
ATOM 1748 C C . ILE A 1 212 ? -1.618 -18.093 -14.054 1.00 95.25 212 ILE A C 1
ATOM 1750 O O . ILE A 1 212 ? -1.633 -17.909 -12.840 1.00 95.25 212 ILE A O 1
ATOM 1754 N N . ASP A 1 213 ? -1.594 -19.315 -14.587 1.00 95.75 213 ASP A N 1
ATOM 1755 C CA . ASP A 1 213 ? -1.597 -20.528 -13.764 1.00 95.75 213 ASP A CA 1
ATOM 1756 C C . ASP A 1 213 ? -0.315 -20.651 -12.928 1.00 95.75 213 ASP A C 1
ATOM 1758 O O . ASP A 1 213 ? -0.386 -20.934 -11.736 1.00 95.75 213 ASP A O 1
ATOM 1762 N N . GLU A 1 214 ? 0.838 -20.286 -13.492 1.00 95.75 214 GLU A N 1
ATOM 1763 C CA . GLU A 1 214 ? 2.110 -20.237 -12.759 1.00 95.75 214 GLU A CA 1
ATOM 1764 C C . GLU A 1 214 ? 2.090 -19.179 -11.638 1.00 95.75 214 GLU A C 1
ATOM 1766 O O . GLU A 1 214 ? 2.616 -19.410 -10.545 1.00 95.75 214 GLU A O 1
ATOM 1771 N N . LEU A 1 215 ? 1.420 -18.037 -11.859 1.00 96.38 215 LEU A N 1
ATOM 1772 C CA . LEU A 1 215 ? 1.197 -17.044 -10.801 1.00 96.38 215 LEU A CA 1
ATOM 1773 C C . LEU A 1 215 ? 0.347 -17.623 -9.661 1.00 96.38 215 LEU A C 1
ATOM 1775 O O . LEU A 1 215 ? 0.669 -17.397 -8.497 1.00 96.38 215 LEU A O 1
ATOM 1779 N N . LYS A 1 216 ? -0.708 -18.387 -9.970 1.00 96.31 216 LYS A N 1
ATOM 1780 C CA . LYS A 1 216 ? -1.597 -19.004 -8.965 1.00 96.31 216 LYS A CA 1
ATOM 1781 C C . LYS A 1 216 ? -0.914 -20.086 -8.133 1.00 96.31 216 LYS A C 1
ATOM 1783 O O . LYS A 1 216 ? -1.274 -20.276 -6.975 1.00 96.31 216 LYS A O 1
ATOM 1788 N N . GLU A 1 217 ? 0.065 -20.789 -8.693 1.00 94.94 217 GLU A N 1
ATOM 1789 C CA . GLU A 1 217 ? 0.841 -21.801 -7.961 1.00 94.94 217 GLU A CA 1
ATOM 1790 C C . GLU A 1 217 ? 1.783 -21.177 -6.915 1.00 94.94 217 GLU A C 1
ATOM 1792 O O . GLU A 1 217 ? 2.073 -21.769 -5.864 1.00 94.94 217 GLU A O 1
ATOM 1797 N N . ASN A 1 218 ? 2.256 -19.958 -7.181 1.00 94.94 218 ASN A N 1
ATOM 1798 C CA . ASN A 1 218 ? 3.305 -19.317 -6.393 1.00 94.94 218 ASN A CA 1
ATOM 1799 C C . ASN A 1 218 ? 2.811 -18.170 -5.504 1.00 94.94 218 ASN A C 1
ATOM 1801 O O . ASN A 1 218 ? 3.439 -17.903 -4.475 1.00 94.94 218 ASN A O 1
ATOM 1805 N N . LEU A 1 219 ? 1.685 -17.540 -5.843 1.00 96.31 219 LEU A N 1
ATOM 1806 C CA . LEU A 1 219 ? 1.131 -16.377 -5.149 1.00 96.31 219 LEU A CA 1
ATOM 1807 C C . LEU A 1 219 ? -0.258 -16.665 -4.556 1.00 96.31 219 LEU A C 1
ATOM 1809 O O . LEU A 1 219 ? -1.000 -17.492 -5.084 1.00 96.31 219 LEU A O 1
ATOM 1813 N N . PRO A 1 220 ? -0.657 -15.966 -3.475 1.00 94.81 220 PRO A N 1
ATOM 1814 C CA . PRO A 1 220 ? -2.038 -15.998 -3.001 1.00 94.81 220 PRO A CA 1
ATOM 1815 C C . PRO A 1 220 ? -3.021 -15.565 -4.098 1.00 94.81 220 PRO A C 1
ATOM 1817 O O . PRO A 1 220 ? -2.753 -14.605 -4.820 1.00 94.81 220 PRO A O 1
ATOM 1820 N N . ASP A 1 221 ? -4.188 -16.211 -4.176 1.00 96.06 221 ASP A N 1
ATOM 1821 C CA . ASP A 1 221 ? -5.198 -15.915 -5.207 1.00 96.06 221 ASP A CA 1
ATOM 1822 C C . ASP A 1 221 ? -5.621 -14.435 -5.209 1.00 96.06 221 ASP A C 1
ATOM 1824 O O . ASP A 1 221 ? -5.740 -13.821 -6.266 1.00 96.06 221 ASP A O 1
ATOM 1828 N N . SER A 1 222 ? -5.723 -13.814 -4.028 1.00 96.75 222 SER A N 1
ATOM 1829 C CA . SER A 1 222 ? -6.000 -12.379 -3.882 1.00 96.75 222 SER A CA 1
ATOM 1830 C C . SER A 1 222 ? -4.967 -11.486 -4.580 1.00 96.75 222 SER A C 1
ATOM 1832 O O . SER A 1 222 ? -5.339 -10.493 -5.201 1.00 96.75 222 SER A O 1
ATOM 1834 N N . VAL A 1 223 ? -3.682 -11.851 -4.534 1.00 97.62 223 VAL A N 1
ATOM 1835 C CA . VAL A 1 223 ? -2.606 -11.124 -5.227 1.00 97.62 223 VAL A CA 1
ATOM 1836 C C . VAL A 1 223 ? -2.757 -11.293 -6.736 1.00 97.62 223 VAL A C 1
ATOM 1838 O O . VAL A 1 223 ? -2.707 -10.311 -7.473 1.00 97.62 223 VAL A O 1
ATOM 1841 N N . VAL A 1 224 ? -3.012 -12.516 -7.211 1.00 98.00 224 VAL A N 1
ATOM 1842 C CA . VAL A 1 224 ? -3.207 -12.786 -8.645 1.00 98.00 224 VAL A CA 1
ATOM 1843 C C . VAL A 1 224 ? -4.408 -12.019 -9.198 1.00 98.00 224 VAL A C 1
ATOM 1845 O O . VAL A 1 224 ? -4.320 -11.440 -10.281 1.00 98.00 224 VAL A O 1
ATOM 1848 N N . GLN A 1 225 ? -5.508 -11.947 -8.446 1.00 98.00 225 GLN A N 1
ATOM 1849 C CA . GLN A 1 225 ? -6.681 -11.161 -8.826 1.00 98.00 225 GLN A CA 1
ATOM 1850 C C . GLN A 1 225 ? -6.352 -9.670 -8.986 1.00 98.00 225 GLN A C 1
ATOM 1852 O O . GLN A 1 225 ? -6.829 -9.055 -9.939 1.00 98.00 225 GLN A O 1
ATOM 1857 N N . ILE A 1 226 ? -5.525 -9.091 -8.104 1.00 98.31 226 ILE A N 1
ATOM 1858 C CA . ILE A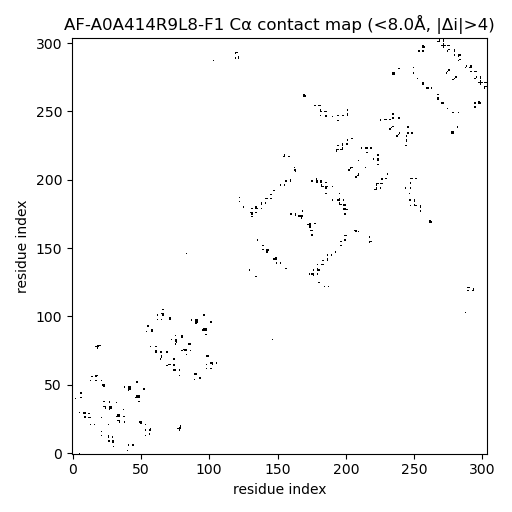 1 226 ? -5.051 -7.704 -8.252 1.00 98.31 226 ILE A CA 1
ATOM 1859 C C . ILE A 1 226 ? -4.223 -7.563 -9.530 1.00 98.31 226 ILE A C 1
ATOM 1861 O O . ILE A 1 226 ? -4.472 -6.654 -10.315 1.00 98.31 226 ILE A O 1
ATOM 1865 N N . LEU A 1 227 ? -3.283 -8.476 -9.786 1.00 97.88 227 LEU A N 1
ATOM 1866 C CA . LEU A 1 227 ? -2.419 -8.410 -10.970 1.00 97.88 227 LEU A CA 1
ATOM 1867 C C . LEU A 1 227 ? -3.212 -8.478 -12.278 1.00 97.88 227 LEU A C 1
ATOM 1869 O O . LEU A 1 227 ? -2.900 -7.750 -13.221 1.00 97.88 227 LEU A O 1
ATOM 1873 N N . ILE A 1 228 ? -4.247 -9.321 -12.336 1.00 97.06 228 ILE A N 1
ATOM 1874 C CA . ILE A 1 228 ? -5.130 -9.422 -13.505 1.00 97.06 228 ILE A CA 1
ATOM 1875 C C . ILE A 1 228 ? -5.846 -8.092 -13.756 1.00 97.06 228 ILE A C 1
ATOM 1877 O O . ILE A 1 228 ? -5.868 -7.637 -14.896 1.00 97.06 228 ILE A O 1
ATOM 1881 N N . ARG A 1 229 ? -6.386 -7.443 -12.714 1.00 97.25 229 ARG A N 1
ATOM 1882 C CA . ARG A 1 229 ? -7.023 -6.122 -12.860 1.00 97.25 229 ARG A CA 1
ATOM 1883 C C . ARG A 1 229 ? -6.009 -5.045 -13.242 1.00 97.25 229 ARG A C 1
ATOM 1885 O O . ARG A 1 229 ? -6.270 -4.250 -14.139 1.00 97.25 229 ARG A O 1
ATOM 1892 N N . LEU A 1 230 ? -4.824 -5.076 -12.632 1.00 96.81 230 LEU A N 1
ATOM 1893 C CA . LEU A 1 230 ? -3.736 -4.130 -12.881 1.00 96.81 230 LEU A CA 1
ATOM 1894 C C . LEU A 1 230 ? -3.223 -4.178 -14.329 1.00 96.81 230 LEU A C 1
ATOM 1896 O O . LEU A 1 230 ? -2.717 -3.172 -14.828 1.00 96.81 230 LEU A O 1
ATOM 1900 N N . LYS A 1 231 ? -3.338 -5.330 -15.007 1.00 94.69 231 LYS A N 1
ATOM 1901 C CA . LYS A 1 231 ? -2.884 -5.529 -16.391 1.00 94.69 231 LYS A CA 1
ATOM 1902 C C . LYS A 1 231 ? -3.463 -4.489 -17.353 1.00 94.69 231 LYS A C 1
ATOM 1904 O O . LYS A 1 231 ? -2.704 -3.907 -18.124 1.00 94.69 231 LYS A O 1
ATOM 1909 N N . ASP A 1 232 ? -4.771 -4.261 -17.270 1.00 93.56 232 ASP A N 1
ATOM 1910 C CA . ASP A 1 232 ? -5.526 -3.376 -18.167 1.00 93.56 232 ASP A CA 1
ATOM 1911 C C . ASP A 1 232 ? -5.973 -2.083 -17.456 1.00 93.56 232 ASP A C 1
ATOM 1913 O O . ASP A 1 232 ? -6.811 -1.333 -17.957 1.00 93.56 232 ASP A O 1
ATOM 1917 N N . TYR A 1 233 ? -5.408 -1.814 -16.274 1.00 95.81 233 TYR A N 1
ATOM 1918 C CA . TYR A 1 233 ? -5.766 -0.669 -15.451 1.00 95.81 233 TYR A CA 1
ATOM 1919 C C . TYR A 1 233 ? -5.232 0.644 -16.033 1.00 95.81 233 TYR A C 1
ATOM 1921 O O . TYR A 1 233 ? -4.021 0.890 -16.068 1.00 95.81 233 TYR A O 1
ATOM 1929 N N . ASP A 1 234 ? -6.158 1.510 -16.435 1.00 94.56 234 ASP A N 1
ATOM 1930 C CA . ASP A 1 234 ? -5.889 2.865 -16.905 1.00 94.56 234 ASP A CA 1
ATOM 1931 C C . ASP A 1 234 ? -6.250 3.870 -15.807 1.00 94.56 234 ASP A C 1
ATOM 1933 O O . ASP A 1 234 ? -7.422 4.176 -15.572 1.00 94.56 234 ASP A O 1
ATOM 1937 N N . ILE A 1 235 ? -5.223 4.379 -15.124 1.00 92.69 235 ILE A N 1
ATOM 1938 C CA . ILE A 1 235 ? -5.399 5.295 -13.996 1.00 92.69 235 ILE A CA 1
ATOM 1939 C C . ILE A 1 235 ? -6.075 6.611 -14.421 1.00 92.69 235 ILE A C 1
ATOM 1941 O O . ILE A 1 235 ? -6.800 7.187 -13.619 1.00 92.69 235 ILE A O 1
ATOM 1945 N N . GLU A 1 236 ? -5.914 7.066 -15.670 1.00 93.56 236 GLU A N 1
ATOM 1946 C CA . GLU A 1 236 ? -6.554 8.293 -16.166 1.00 93.56 236 GLU A CA 1
ATOM 1947 C C . GLU A 1 236 ? -8.079 8.145 -16.213 1.00 93.56 236 GLU A C 1
ATOM 1949 O O . GLU A 1 236 ? -8.814 9.060 -15.841 1.00 93.56 236 GLU A O 1
ATOM 1954 N N . LYS A 1 237 ? -8.551 6.970 -16.646 1.00 92.81 237 LYS A N 1
ATOM 1955 C CA . LYS A 1 237 ? -9.981 6.682 -16.804 1.00 92.81 237 LYS A CA 1
ATOM 1956 C C . LYS A 1 237 ? -10.637 6.219 -15.512 1.00 92.81 237 LYS A C 1
ATOM 1958 O O . LYS A 1 237 ? -11.751 6.640 -15.222 1.00 92.81 237 LYS A O 1
ATOM 1963 N N . VAL A 1 238 ? -9.970 5.335 -14.770 1.00 92.75 238 VAL A N 1
ATOM 1964 C CA . VAL A 1 238 ? -10.542 4.670 -13.587 1.00 92.75 238 VAL A CA 1
ATOM 1965 C C . VAL A 1 238 ? -10.268 5.459 -12.302 1.00 92.75 238 VAL A C 1
ATOM 1967 O O . VAL A 1 238 ? -11.047 5.421 -11.351 1.00 92.75 238 VAL A O 1
ATOM 1970 N N . GLY A 1 239 ? -9.184 6.236 -12.255 1.00 89.75 239 GLY A N 1
ATOM 1971 C CA . GLY A 1 239 ? -8.888 7.114 -11.129 1.00 89.75 239 GLY A CA 1
ATOM 1972 C C . GLY A 1 239 ? -8.583 6.361 -9.834 1.00 89.75 239 GLY A C 1
ATOM 1973 O O . GLY A 1 239 ? -7.524 5.753 -9.707 1.00 89.75 239 GLY A O 1
ATOM 1974 N N . LEU A 1 240 ? -9.484 6.479 -8.854 1.00 86.62 240 LEU A N 1
ATOM 1975 C CA . LEU A 1 240 ? -9.382 5.846 -7.531 1.00 86.62 240 LEU A CA 1
ATOM 1976 C C . LEU A 1 240 ? -10.484 4.798 -7.294 1.00 86.62 240 LEU A C 1
ATOM 1978 O O . LEU A 1 240 ? -10.618 4.314 -6.178 1.00 86.62 240 LEU A O 1
ATOM 1982 N N . GLU A 1 241 ? -11.288 4.453 -8.306 1.00 89.69 241 GLU A N 1
ATOM 1983 C CA . GLU A 1 241 ? -12.384 3.484 -8.135 1.00 89.69 241 GLU A CA 1
ATOM 1984 C C . GLU A 1 241 ? -11.878 2.065 -7.804 1.00 89.69 241 GLU A C 1
ATOM 1986 O O . GLU A 1 241 ? -12.527 1.345 -7.049 1.00 89.69 241 GLU A O 1
ATOM 1991 N N . ASP A 1 242 ? -10.700 1.679 -8.313 1.00 92.12 242 ASP A N 1
ATOM 1992 C CA . ASP A 1 242 ? -9.936 0.513 -7.840 1.00 92.12 242 ASP A CA 1
ATOM 1993 C C . ASP A 1 242 ? -8.705 1.010 -7.069 1.00 92.12 242 ASP A C 1
ATOM 1995 O O . ASP A 1 242 ? -7.612 1.166 -7.622 1.00 92.12 242 ASP A O 1
ATOM 1999 N N . GLU A 1 243 ? -8.904 1.297 -5.779 1.00 90.12 243 GLU A N 1
ATOM 2000 C CA . GLU A 1 243 ? -7.876 1.849 -4.885 1.00 90.12 243 GLU A CA 1
ATOM 2001 C C . GLU A 1 243 ? -6.591 1.004 -4.878 1.00 90.12 243 GLU A C 1
ATOM 2003 O O . GLU A 1 243 ? -5.488 1.552 -4.888 1.00 90.12 243 GLU A O 1
ATOM 2008 N N . GLN A 1 244 ? -6.713 -0.328 -4.931 1.00 96.00 244 GLN A N 1
ATOM 2009 C CA . GLN A 1 244 ? -5.568 -1.242 -4.904 1.00 96.00 244 GLN A CA 1
ATOM 2010 C C . GLN A 1 244 ? -4.687 -1.059 -6.146 1.00 96.00 244 GLN A C 1
ATOM 2012 O O . GLN A 1 244 ? -3.468 -0.911 -6.031 1.00 96.00 244 GLN A O 1
ATOM 2017 N N . CYS A 1 245 ? -5.292 -1.022 -7.337 1.00 95.75 245 CYS A N 1
ATOM 2018 C CA . CYS A 1 245 ? -4.553 -0.788 -8.578 1.00 95.75 245 CYS A CA 1
ATOM 2019 C C . CYS A 1 245 ? -4.010 0.647 -8.661 1.00 95.75 245 CYS A C 1
ATOM 2021 O O . CYS A 1 245 ? -2.877 0.853 -9.111 1.00 95.75 245 CYS A O 1
ATOM 2023 N N . ALA A 1 246 ? -4.785 1.632 -8.197 1.00 93.31 246 ALA A N 1
ATOM 2024 C CA . ALA A 1 246 ? -4.390 3.036 -8.196 1.00 93.31 246 ALA A CA 1
ATOM 2025 C C . ALA A 1 246 ? -3.132 3.277 -7.354 1.00 93.31 246 ALA A C 1
ATOM 2027 O O . ALA A 1 246 ? -2.167 3.864 -7.846 1.00 93.31 246 ALA A O 1
ATOM 2028 N N . VAL A 1 247 ? -3.107 2.777 -6.115 1.00 91.25 247 VAL A N 1
ATOM 2029 C CA . VAL A 1 247 ? -1.977 2.963 -5.193 1.00 91.25 247 VAL A CA 1
ATOM 2030 C C . VAL A 1 247 ? -0.713 2.274 -5.721 1.00 91.25 247 VAL A C 1
ATOM 2032 O O . VAL A 1 247 ? 0.360 2.877 -5.688 1.00 91.25 247 VAL A O 1
ATOM 2035 N N . ILE A 1 248 ? -0.823 1.082 -6.329 1.00 96.62 248 ILE A N 1
ATOM 2036 C CA . ILE A 1 248 ? 0.316 0.429 -7.006 1.00 96.62 248 ILE A CA 1
ATOM 2037 C C . ILE A 1 248 ? 0.854 1.306 -8.140 1.00 96.62 248 ILE A C 1
ATOM 2039 O O . ILE A 1 248 ? 2.064 1.513 -8.234 1.00 96.62 248 ILE A O 1
ATOM 2043 N N . LYS A 1 249 ? -0.021 1.860 -8.989 1.00 96.06 249 LYS A N 1
ATOM 2044 C CA . LYS A 1 249 ? 0.394 2.736 -10.095 1.00 96.06 249 LYS A CA 1
ATOM 2045 C C . LYS A 1 249 ? 1.020 4.042 -9.628 1.00 96.06 249 LYS A C 1
ATOM 2047 O O . LYS A 1 249 ? 1.947 4.532 -10.274 1.00 96.06 249 LYS A O 1
ATOM 2052 N N . ILE A 1 250 ? 0.546 4.594 -8.521 1.00 92.81 250 ILE A N 1
ATOM 2053 C CA . ILE A 1 250 ? 1.103 5.803 -7.917 1.00 92.81 250 ILE A CA 1
ATOM 2054 C C . ILE A 1 250 ? 2.490 5.518 -7.331 1.00 92.81 250 ILE A C 1
ATOM 2056 O O . ILE A 1 250 ? 3.422 6.262 -7.631 1.00 92.81 250 ILE A O 1
ATOM 2060 N N . ALA A 1 251 ? 2.665 4.422 -6.587 1.00 92.00 251 ALA A N 1
ATOM 2061 C CA . ALA A 1 251 ? 3.970 4.003 -6.071 1.00 92.00 251 ALA A CA 1
ATOM 2062 C C . ALA A 1 251 ? 4.970 3.705 -7.206 1.00 92.00 251 ALA A C 1
ATOM 2064 O O . ALA A 1 251 ? 6.111 4.172 -7.177 1.00 92.00 251 ALA A O 1
ATOM 2065 N N . GLU A 1 252 ? 4.524 3.001 -8.254 1.00 94.69 252 GLU A N 1
ATOM 2066 C CA . GLU A 1 252 ? 5.298 2.759 -9.479 1.00 94.69 252 GLU A CA 1
ATOM 2067 C C . GLU A 1 252 ? 5.742 4.084 -10.116 1.00 94.69 252 GLU A C 1
ATOM 2069 O O . GLU A 1 252 ? 6.916 4.257 -10.458 1.00 94.69 252 GLU A O 1
ATOM 2074 N N . ARG A 1 253 ? 4.820 5.050 -10.246 1.00 94.69 253 ARG A N 1
ATOM 2075 C CA . ARG A 1 253 ? 5.115 6.365 -10.820 1.00 94.69 253 ARG A CA 1
ATOM 2076 C C . ARG A 1 253 ? 6.087 7.158 -9.958 1.00 94.69 253 ARG A C 1
ATOM 2078 O O . ARG A 1 253 ? 7.036 7.700 -10.515 1.00 94.69 253 ARG A O 1
ATOM 2085 N N . LEU A 1 254 ? 5.896 7.199 -8.642 1.00 88.75 254 LEU A N 1
ATOM 2086 C CA . LEU A 1 254 ? 6.792 7.904 -7.729 1.00 88.75 254 LEU A CA 1
ATOM 2087 C C . LEU A 1 254 ? 8.219 7.371 -7.839 1.00 88.75 254 LEU A C 1
ATOM 2089 O O . LEU A 1 254 ? 9.146 8.145 -8.064 1.00 88.75 254 LEU A O 1
ATOM 2093 N N . HIS A 1 255 ? 8.407 6.054 -7.771 1.00 88.12 255 HIS A N 1
ATOM 2094 C CA . HIS A 1 255 ? 9.740 5.480 -7.924 1.00 88.12 255 HIS A CA 1
ATOM 2095 C C . HIS A 1 255 ? 10.340 5.750 -9.316 1.00 88.12 255 HIS A C 1
ATOM 2097 O O . HIS A 1 255 ? 11.534 6.024 -9.449 1.00 88.12 255 HIS A O 1
ATOM 2103 N N . ASN A 1 256 ? 9.520 5.708 -10.369 1.00 88.81 256 ASN A N 1
ATOM 2104 C CA . ASN A 1 256 ? 9.950 6.064 -11.721 1.00 88.81 256 ASN A CA 1
ATOM 2105 C C . ASN A 1 256 ? 10.378 7.533 -11.848 1.00 88.81 256 ASN A C 1
ATOM 2107 O O . ASN A 1 256 ? 11.281 7.815 -12.630 1.00 88.81 256 ASN A O 1
ATOM 2111 N N . MET A 1 257 ? 9.744 8.446 -11.109 1.00 86.88 257 MET A N 1
ATOM 2112 C CA . MET A 1 257 ? 10.150 9.850 -11.047 1.00 86.88 257 MET A CA 1
ATOM 2113 C C . MET A 1 257 ? 11.436 10.016 -10.225 1.00 86.88 257 MET A C 1
ATOM 2115 O O . MET A 1 257 ? 12.330 10.725 -10.662 1.00 86.88 257 MET A O 1
ATOM 2119 N N . ARG A 1 258 ? 11.598 9.307 -9.102 1.00 84.06 258 ARG A N 1
ATOM 2120 C CA . ARG A 1 258 ? 12.837 9.342 -8.297 1.00 84.06 258 ARG A CA 1
ATOM 2121 C C . ARG A 1 258 ? 14.077 8.912 -9.078 1.00 84.06 258 ARG A C 1
ATOM 2123 O O . ARG A 1 258 ? 15.131 9.497 -8.926 1.00 84.06 258 ARG A O 1
ATOM 2130 N N . THR A 1 259 ? 13.920 7.936 -9.967 1.00 81.69 259 THR A N 1
ATOM 2131 C CA . THR A 1 259 ? 15.008 7.364 -10.783 1.00 81.69 259 THR A CA 1
ATOM 2132 C C . THR A 1 259 ? 15.044 7.921 -12.213 1.00 81.69 259 THR A C 1
ATOM 2134 O O . THR A 1 259 ? 15.579 7.292 -13.129 1.00 81.69 259 THR A O 1
ATOM 2137 N N . ILE A 1 260 ? 14.430 9.085 -12.446 1.00 84.69 260 ILE A N 1
ATOM 2138 C CA . ILE A 1 260 ? 14.258 9.653 -13.792 1.00 84.69 260 ILE A CA 1
ATOM 2139 C C . ILE A 1 260 ? 15.571 10.135 -14.419 1.00 84.69 260 ILE A C 1
ATOM 2141 O O . ILE A 1 260 ? 15.659 10.251 -15.641 1.00 84.69 260 ILE A O 1
ATOM 2145 N N . GLU A 1 261 ? 16.602 10.406 -13.616 1.00 80.12 261 GLU A N 1
ATOM 2146 C CA . GLU A 1 261 ? 17.865 10.976 -14.091 1.00 80.12 261 GLU A CA 1
ATOM 2147 C C . GLU A 1 261 ? 18.648 10.059 -15.041 1.00 80.12 261 GLU A C 1
ATOM 2149 O O . GLU A 1 261 ? 19.293 10.568 -15.959 1.00 80.12 261 GLU A O 1
ATOM 2154 N N . TYR A 1 262 ? 18.486 8.738 -14.900 1.00 79.94 262 TYR A N 1
ATOM 2155 C CA . TYR A 1 262 ? 19.107 7.698 -15.732 1.00 79.94 262 TYR A CA 1
ATOM 2156 C C . TYR A 1 262 ? 18.459 7.535 -17.119 1.00 79.94 262 TYR A C 1
ATOM 2158 O O . TYR A 1 262 ? 18.861 6.676 -17.903 1.00 79.94 262 TYR A O 1
ATOM 2166 N N . MET A 1 263 ? 17.405 8.299 -17.420 1.00 81.81 263 MET A N 1
ATOM 2167 C CA . MET A 1 263 ? 16.697 8.239 -18.701 1.00 81.81 263 MET A CA 1
ATOM 2168 C C . MET A 1 263 ? 17.206 9.292 -19.694 1.00 81.81 263 MET A C 1
ATOM 2170 O O . MET A 1 263 ? 17.781 10.302 -19.310 1.00 81.81 263 MET A O 1
ATOM 2174 N N . GLU A 1 264 ? 16.930 9.098 -20.984 1.00 88.56 264 GLU A N 1
ATOM 2175 C CA . GLU A 1 264 ? 17.156 10.121 -22.015 1.00 88.56 264 GLU A CA 1
ATOM 2176 C C . GLU A 1 264 ? 16.231 11.330 -21.820 1.00 88.56 264 GLU A C 1
ATOM 2178 O O . GLU A 1 264 ? 15.062 11.176 -21.455 1.00 88.56 264 GLU A O 1
ATOM 2183 N N . GLU A 1 265 ? 16.710 12.531 -22.152 1.00 89.00 265 GLU A N 1
ATOM 2184 C CA . GLU A 1 265 ? 16.018 13.800 -21.870 1.00 89.00 265 GLU A CA 1
ATOM 2185 C C . GLU A 1 265 ? 14.588 13.852 -22.434 1.00 89.00 265 GLU A C 1
ATOM 2187 O O . GLU A 1 265 ? 13.638 14.288 -21.781 1.00 89.00 265 GLU A O 1
ATOM 2192 N N . ARG A 1 266 ? 14.397 13.295 -23.635 1.00 90.31 266 ARG A N 1
ATOM 2193 C CA . ARG A 1 266 ? 13.076 13.171 -24.263 1.00 90.31 266 ARG A CA 1
ATOM 2194 C C . ARG A 1 266 ? 12.098 12.347 -23.416 1.00 90.31 266 ARG A C 1
ATOM 2196 O O . ARG A 1 266 ? 10.923 12.705 -23.319 1.00 90.31 266 ARG A O 1
ATOM 2203 N N . GLU A 1 267 ? 12.557 11.244 -22.829 1.00 89.06 267 GLU A N 1
ATOM 2204 C CA . GLU A 1 267 ? 11.722 10.385 -21.984 1.00 89.06 267 GLU A CA 1
ATOM 2205 C C . GLU A 1 267 ? 11.485 11.014 -20.606 1.00 89.06 267 GLU A C 1
ATOM 2207 O O . GLU A 1 267 ? 10.375 10.882 -20.082 1.00 89.06 267 GLU A O 1
ATOM 2212 N N . LYS A 1 268 ? 12.456 11.769 -20.061 1.00 88.81 268 LYS A N 1
ATOM 2213 C CA . LYS A 1 268 ? 12.261 12.559 -18.830 1.00 88.81 268 LYS A CA 1
ATOM 2214 C C . LYS A 1 268 ? 11.110 13.547 -18.993 1.00 88.81 268 LYS A C 1
ATOM 2216 O O . LYS A 1 268 ? 10.137 13.502 -18.239 1.00 88.81 268 LYS A O 1
ATOM 2221 N N . GLN A 1 269 ? 11.162 14.371 -20.041 1.00 89.06 269 GLN A N 1
ATOM 2222 C CA . GLN A 1 269 ? 10.120 15.359 -20.333 1.00 89.06 269 GLN A CA 1
ATOM 2223 C C . GLN A 1 269 ? 8.753 14.711 -20.574 1.00 89.06 269 GLN A C 1
ATOM 2225 O O . GLN A 1 269 ? 7.727 15.229 -20.129 1.00 89.06 269 GLN A O 1
ATOM 2230 N N . LYS A 1 270 ? 8.717 13.573 -21.278 1.00 91.56 270 LYS A N 1
ATOM 2231 C CA . LYS A 1 270 ? 7.480 12.821 -21.520 1.00 91.56 270 LYS A CA 1
ATOM 2232 C C . LYS A 1 270 ? 6.863 12.328 -20.210 1.00 91.56 270 LYS A C 1
ATOM 2234 O O . LYS A 1 270 ? 5.678 12.566 -19.987 1.00 91.56 270 LYS A O 1
ATOM 2239 N N . ARG A 1 271 ? 7.651 11.686 -19.341 1.00 89.00 271 ARG A N 1
ATOM 2240 C CA . ARG A 1 271 ? 7.176 11.179 -18.044 1.00 89.00 271 ARG A CA 1
ATOM 2241 C C . ARG A 1 271 ? 6.746 12.302 -17.110 1.00 89.00 271 ARG A C 1
ATOM 2243 O O . ARG A 1 271 ? 5.711 12.165 -16.476 1.00 89.00 271 ARG A O 1
ATOM 2250 N N . ALA A 1 272 ? 7.472 13.417 -17.072 1.00 87.25 272 ALA A N 1
ATOM 2251 C CA . ALA A 1 272 ? 7.089 14.583 -16.281 1.00 87.25 272 ALA A CA 1
ATOM 2252 C C . ALA A 1 272 ? 5.743 15.177 -16.730 1.00 87.25 272 ALA A C 1
ATOM 2254 O O . ALA A 1 272 ? 4.868 15.430 -15.902 1.00 87.25 272 ALA A O 1
ATOM 2255 N N . LYS A 1 273 ? 5.531 15.334 -18.047 1.00 86.19 273 LYS A N 1
ATOM 2256 C CA . LYS A 1 273 ? 4.242 15.788 -18.601 1.00 86.19 273 LYS A CA 1
ATOM 2257 C C . LYS A 1 273 ? 3.105 14.829 -18.254 1.00 86.19 273 LYS A C 1
ATOM 2259 O O . LYS A 1 273 ? 2.039 15.282 -17.853 1.00 86.19 273 LYS A O 1
ATOM 2264 N N . GLU A 1 274 ? 3.338 13.525 -18.377 1.00 91.69 274 GLU A N 1
ATOM 2265 C CA . GLU A 1 274 ? 2.368 12.489 -18.009 1.00 91.69 274 GLU A CA 1
ATOM 2266 C C . GLU A 1 274 ? 2.032 12.534 -16.510 1.00 91.69 274 GLU A C 1
ATOM 2268 O O . GLU A 1 274 ? 0.860 12.504 -16.141 1.00 91.69 274 GLU A O 1
ATOM 2273 N N . THR A 1 275 ? 3.037 12.674 -15.640 1.00 90.50 275 THR A N 1
ATOM 2274 C CA . THR A 1 275 ? 2.843 12.811 -14.191 1.00 90.50 275 THR A CA 1
ATOM 2275 C C . THR A 1 275 ? 1.955 14.009 -13.871 1.00 90.50 275 THR A C 1
ATOM 2277 O O . THR A 1 275 ? 0.980 13.866 -13.136 1.00 90.50 275 THR A O 1
ATOM 2280 N N . ILE A 1 276 ? 2.230 15.175 -14.464 1.00 85.25 276 ILE A N 1
ATOM 2281 C CA . ILE A 1 276 ? 1.442 16.394 -14.235 1.00 85.25 276 ILE A CA 1
ATOM 2282 C C . ILE A 1 276 ? 0.017 16.265 -14.785 1.00 85.25 276 ILE A C 1
ATOM 2284 O O . ILE A 1 276 ? -0.931 16.666 -14.115 1.00 85.25 276 ILE A O 1
ATOM 2288 N N . ALA A 1 277 ? -0.146 15.730 -15.994 1.00 84.56 277 ALA A N 1
ATOM 2289 C CA . ALA A 1 277 ? -1.446 15.678 -16.657 1.00 84.56 277 ALA A CA 1
ATOM 2290 C C . ALA A 1 277 ? -2.368 14.597 -16.076 1.00 84.56 277 ALA A C 1
ATOM 2292 O O . ALA A 1 277 ? -3.559 14.844 -15.906 1.00 84.56 277 ALA A O 1
ATOM 2293 N N . ILE A 1 278 ? -1.819 13.420 -15.761 1.00 90.00 278 ILE A N 1
ATOM 2294 C CA . ILE A 1 278 ? -2.598 12.227 -15.409 1.00 90.00 278 ILE A CA 1
ATOM 2295 C C . ILE A 1 278 ? -2.539 11.941 -13.909 1.00 90.00 278 ILE A C 1
ATOM 2297 O O . ILE A 1 278 ? -3.573 11.764 -13.271 1.00 90.00 278 ILE A O 1
ATOM 2301 N N . PHE A 1 279 ? -1.343 11.908 -13.315 1.00 89.31 279 PHE A N 1
ATOM 2302 C CA . PHE A 1 279 ? -1.182 11.455 -11.929 1.00 89.31 279 PHE A CA 1
ATOM 2303 C C . PHE A 1 279 ? -1.506 12.552 -10.909 1.00 89.31 279 PHE A C 1
ATOM 2305 O O . PHE A 1 279 ? -2.189 12.279 -9.925 1.00 89.31 279 PHE A O 1
ATOM 2312 N N . MET A 1 280 ? -1.087 13.801 -11.138 1.00 85.06 280 MET A N 1
ATOM 2313 C CA . MET A 1 280 ? -1.302 14.897 -10.181 1.00 85.06 280 MET A CA 1
ATOM 2314 C C . MET A 1 280 ? -2.781 15.143 -9.831 1.00 85.06 280 MET A C 1
ATOM 2316 O O . MET A 1 280 ? -3.066 15.316 -8.645 1.00 85.06 280 MET A O 1
ATOM 2320 N N . PRO A 1 281 ? -3.746 15.140 -10.776 1.00 84.50 281 PRO A N 1
ATOM 2321 C CA . PRO A 1 281 ? -5.165 15.275 -10.433 1.00 84.50 281 PRO A CA 1
ATOM 2322 C C . PRO A 1 281 ? -5.688 14.157 -9.527 1.00 84.50 281 PRO A C 1
ATOM 2324 O O . PRO A 1 281 ? -6.620 14.378 -8.758 1.00 84.50 281 PRO A O 1
ATOM 2327 N N . ILE A 1 282 ? -5.106 12.962 -9.623 1.00 84.38 282 ILE A N 1
ATOM 2328 C CA . ILE A 1 282 ? -5.525 11.765 -8.888 1.00 84.38 282 ILE A CA 1
ATOM 2329 C C . ILE A 1 282 ? -4.894 11.765 -7.501 1.00 84.38 282 ILE A C 1
ATOM 2331 O O . ILE A 1 282 ? -5.596 11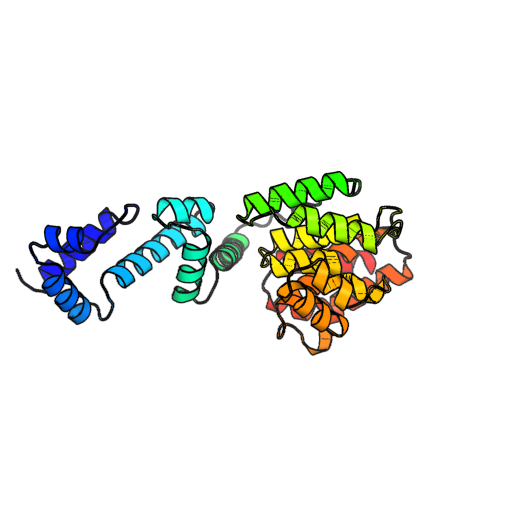.635 -6.505 1.00 84.38 282 ILE A O 1
ATOM 2335 N N . VAL A 1 283 ? -3.589 12.019 -7.428 1.00 81.50 283 VAL A N 1
ATOM 2336 C CA . VAL A 1 283 ? -2.846 12.132 -6.171 1.00 81.50 283 VAL A CA 1
ATOM 2337 C C . VAL A 1 283 ? -3.389 13.278 -5.306 1.00 81.50 283 VAL A C 1
ATOM 2339 O O . VAL A 1 283 ? -3.531 13.114 -4.100 1.00 81.50 283 VAL A O 1
ATOM 2342 N N . LYS A 1 284 ? -3.808 14.403 -5.903 1.00 77.50 284 LYS A N 1
ATOM 2343 C CA . LYS A 1 284 ? -4.481 15.494 -5.169 1.00 77.50 284 LYS A CA 1
ATOM 2344 C C . LYS A 1 284 ? -5.763 15.062 -4.455 1.00 77.50 284 LYS A C 1
ATOM 2346 O O . LYS A 1 284 ? -6.104 15.645 -3.433 1.00 77.50 284 LYS A O 1
ATOM 2351 N N . LYS A 1 285 ? -6.468 14.047 -4.965 1.00 77.06 285 LYS A N 1
ATOM 2352 C CA . LYS A 1 285 ? -7.660 13.493 -4.301 1.00 77.06 285 LYS A CA 1
ATOM 2353 C C . LYS A 1 285 ? -7.307 12.643 -3.079 1.00 77.06 285 LYS A C 1
ATOM 2355 O O . LYS A 1 285 ? -8.158 12.494 -2.213 1.00 77.06 285 LYS A O 1
ATOM 2360 N N . LEU A 1 286 ? -6.082 12.113 -3.006 1.00 69.44 286 LEU A N 1
ATOM 2361 C CA . LEU A 1 286 ? -5.586 11.368 -1.844 1.00 69.44 286 LEU A CA 1
ATOM 2362 C C . LEU A 1 286 ? -5.222 12.277 -0.664 1.00 69.44 286 LEU A C 1
ATOM 2364 O O . LEU A 1 286 ? -5.057 11.768 0.437 1.00 69.44 286 LEU A O 1
ATOM 2368 N N . GLN A 1 287 ? -5.102 13.593 -0.890 1.00 72.00 287 GLN A N 1
ATOM 2369 C CA . GLN A 1 287 ? -4.714 14.582 0.129 1.00 72.00 287 GLN A CA 1
ATOM 2370 C C . GLN A 1 287 ? -3.365 14.259 0.807 1.00 72.00 287 GLN A C 1
ATOM 2372 O O . GLN A 1 287 ? -3.132 14.593 1.963 1.00 72.00 287 GLN A O 1
ATOM 2377 N N . ASP A 1 288 ? -2.452 13.611 0.075 1.00 70.19 288 ASP A N 1
ATOM 2378 C CA . ASP A 1 288 ? -1.067 13.401 0.505 1.00 70.19 288 ASP A CA 1
ATOM 2379 C C . ASP A 1 288 ? -0.193 14.548 -0.030 1.00 70.19 288 ASP A C 1
ATOM 2381 O O . ASP A 1 288 ? 0.433 14.438 -1.087 1.00 70.19 288 ASP A O 1
ATOM 2385 N N . ASP A 1 289 ? -0.171 15.675 0.690 1.00 67.50 289 ASP A N 1
ATOM 2386 C CA . ASP A 1 289 ? 0.575 16.892 0.318 1.00 67.50 289 ASP A CA 1
ATOM 2387 C C . ASP A 1 289 ? 2.058 16.643 0.035 1.00 67.50 289 ASP A C 1
ATOM 2389 O O . ASP A 1 289 ? 2.671 17.323 -0.790 1.00 67.50 289 ASP A O 1
ATOM 2393 N N . LYS A 1 290 ? 2.640 15.635 0.678 1.00 67.50 290 LYS A N 1
ATOM 2394 C CA . LYS A 1 290 ? 4.045 15.288 0.501 1.00 67.50 290 LYS A CA 1
ATOM 2395 C C . LYS A 1 290 ? 4.286 14.533 -0.794 1.00 67.50 290 LYS A C 1
ATOM 2397 O O . LYS A 1 290 ? 5.180 14.913 -1.546 1.00 67.50 290 LYS A O 1
ATOM 2402 N N . LEU A 1 291 ? 3.461 13.533 -1.097 1.00 74.94 291 LEU A N 1
ATOM 2403 C CA . LEU A 1 291 ? 3.478 12.865 -2.398 1.00 74.94 291 LEU A CA 1
ATOM 2404 C C . LEU A 1 291 ? 3.196 13.856 -3.541 1.00 74.94 291 LEU A C 1
ATOM 2406 O O . LEU A 1 291 ? 3.843 13.791 -4.589 1.00 74.94 291 L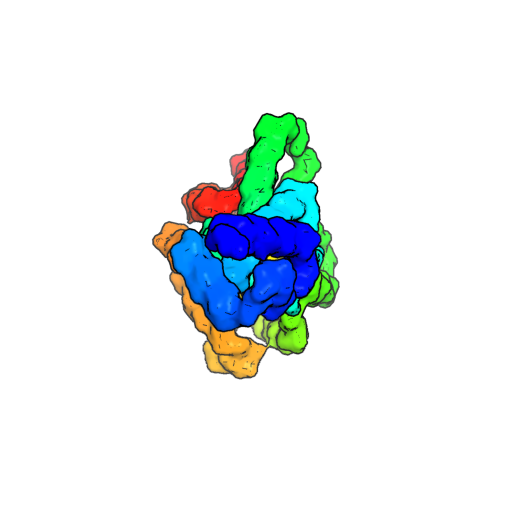EU A O 1
ATOM 2410 N N . ILE A 1 292 ? 2.263 14.794 -3.332 1.00 73.81 292 ILE A N 1
ATOM 2411 C CA . ILE A 1 292 ? 1.953 15.880 -4.276 1.00 73.81 292 ILE A CA 1
ATOM 2412 C C . ILE A 1 292 ? 3.189 16.758 -4.497 1.00 73.81 292 ILE A C 1
ATOM 2414 O O . ILE A 1 292 ? 3.553 16.994 -5.650 1.00 73.81 292 ILE A O 1
ATOM 2418 N N . SER A 1 293 ? 3.830 17.239 -3.424 1.00 71.12 293 SER A N 1
ATOM 2419 C CA . SER A 1 293 ? 5.007 18.113 -3.523 1.00 71.12 293 SER A CA 1
ATOM 2420 C C . SER A 1 293 ? 6.156 17.408 -4.226 1.00 71.12 293 SER A C 1
ATOM 2422 O O . SER A 1 293 ? 6.711 17.951 -5.175 1.00 71.12 293 SER A O 1
ATOM 2424 N N . GLU A 1 294 ? 6.456 16.170 -3.836 1.00 80.75 294 GLU A N 1
ATOM 2425 C CA . GLU A 1 294 ? 7.574 15.414 -4.391 1.00 80.75 294 GLU A CA 1
ATOM 2426 C C . GLU A 1 294 ? 7.397 15.142 -5.893 1.00 80.75 294 GLU A C 1
ATOM 2428 O O . GLU A 1 294 ? 8.276 15.462 -6.698 1.00 80.75 294 GLU A O 1
ATOM 2433 N N . LEU A 1 295 ? 6.238 14.615 -6.307 1.00 79.62 295 LEU A N 1
ATOM 2434 C CA . LEU A 1 295 ? 5.958 14.389 -7.728 1.00 79.62 295 LEU A CA 1
ATOM 2435 C C . LEU A 1 295 ? 6.006 15.695 -8.527 1.00 79.62 295 LEU A C 1
ATOM 2437 O O . LEU A 1 295 ? 6.499 15.699 -9.659 1.00 79.62 295 LEU A O 1
ATOM 2441 N N . ASN A 1 296 ? 5.511 16.795 -7.958 1.00 80.69 296 ASN A N 1
ATOM 2442 C CA . ASN A 1 296 ? 5.511 18.102 -8.604 1.00 80.69 296 ASN A CA 1
ATOM 2443 C C . ASN A 1 296 ? 6.929 18.674 -8.752 1.00 80.69 296 ASN A C 1
ATOM 2445 O O . ASN A 1 296 ? 7.287 19.124 -9.838 1.00 80.69 296 ASN A O 1
ATOM 2449 N N . GLU A 1 297 ? 7.746 18.624 -7.701 1.00 79.94 297 GLU A N 1
ATOM 2450 C CA . GLU A 1 297 ? 9.129 19.112 -7.701 1.00 79.94 297 GLU A CA 1
ATOM 2451 C C . GLU A 1 297 ? 9.985 18.373 -8.733 1.00 79.94 297 GLU A C 1
ATOM 2453 O O . GLU A 1 297 ? 10.617 19.014 -9.579 1.00 79.94 297 GLU A O 1
ATOM 2458 N N . ILE A 1 298 ? 9.947 17.034 -8.732 1.00 81.06 298 ILE A N 1
ATOM 2459 C CA . ILE A 1 298 ? 10.695 16.229 -9.705 1.00 81.06 298 ILE A CA 1
ATOM 2460 C C . ILE A 1 298 ? 10.192 16.522 -11.126 1.00 81.06 298 ILE A C 1
ATOM 2462 O O . ILE A 1 298 ? 10.992 16.758 -12.032 1.00 81.06 298 ILE A O 1
ATOM 2466 N N . SER A 1 299 ? 8.869 16.570 -11.331 1.00 83.50 299 SER A N 1
ATOM 2467 C CA . SER A 1 299 ? 8.297 16.822 -12.660 1.00 83.50 299 SER A CA 1
ATOM 2468 C C . SER A 1 299 ? 8.673 18.201 -13.203 1.00 83.50 299 SER A C 1
ATOM 2470 O O . SER A 1 299 ? 9.024 18.314 -14.373 1.00 83.50 299 SER A O 1
ATOM 2472 N N . ILE A 1 300 ? 8.637 19.248 -12.374 1.00 77.81 300 ILE A N 1
ATOM 2473 C CA . ILE A 1 300 ? 9.031 20.603 -12.781 1.00 77.81 300 ILE A CA 1
ATOM 2474 C C . ILE A 1 300 ? 10.521 20.654 -13.125 1.00 77.81 300 ILE A C 1
ATOM 2476 O O . ILE A 1 300 ? 10.896 21.301 -14.101 1.00 77.81 300 ILE A O 1
ATOM 2480 N N . ASN A 1 301 ? 11.375 19.974 -12.356 1.00 79.69 301 ASN A N 1
ATOM 2481 C CA . ASN A 1 301 ? 12.813 19.956 -12.619 1.00 79.69 301 ASN A CA 1
ATOM 2482 C C . ASN A 1 301 ? 13.165 19.283 -13.953 1.00 79.69 301 ASN A C 1
ATOM 2484 O O . ASN A 1 301 ? 14.076 19.750 -14.624 1.00 79.69 301 ASN A O 1
ATOM 2488 N N . CYS A 1 302 ? 12.411 18.269 -14.382 1.00 81.06 302 CYS A N 1
ATOM 2489 C CA . CYS A 1 302 ? 12.582 17.625 -15.692 1.00 81.06 302 CYS A CA 1
ATOM 2490 C C . CYS A 1 302 ? 12.026 18.427 -16.885 1.00 81.06 302 CYS A C 1
ATOM 2492 O O . CYS A 1 302 ? 12.111 17.958 -18.019 1.00 81.06 302 CYS A O 1
ATOM 2494 N N . LEU A 1 303 ? 11.376 19.571 -16.651 1.00 75.25 303 LEU A N 1
ATOM 2495 C CA . LEU A 1 303 ? 10.781 20.413 -17.699 1.00 75.25 303 LEU A CA 1
ATOM 2496 C C . LEU A 1 303 ? 11.505 21.753 -17.891 1.00 75.25 303 LEU A C 1
ATOM 2498 O O . LEU A 1 303 ? 11.064 22.553 -18.719 1.00 75.25 303 LEU A O 1
ATOM 2502 N N . LYS A 1 304 ? 12.570 21.995 -17.123 1.00 70.31 304 LYS A N 1
ATOM 2503 C CA . LYS A 1 304 ? 13.478 23.138 -17.276 1.00 70.31 304 LYS A CA 1
ATOM 2504 C C . LYS A 1 304 ? 14.507 22.851 -18.362 1.00 70.31 304 LYS A C 1
ATOM 2506 O O . LYS A 1 304 ? 14.821 23.807 -19.103 1.00 70.31 304 LYS A O 1
#

Foldseek 3Di:
DDLVVLLVQLVVVLVVQQQHDDDLCVSQVSSVHDSVVSQVSNCVVVVDGSVLVSLLVLLVVLLVVLLVVDDNVVSCVSRPNPDSVSNQVSNCVNVVDGSVVSNLVSVVVCVVPDDDDPCLCLQPPDDPPDALVRLLVVLVVLCVVLPHDCPLVVLLLVVLCVFQDQDADLVRGRPQSLLSQLLSVCSSVVHDPLLSSLSSCLCVVVRGPDDLVNCVVRDPPSNSVLNVCLVPDDCQVCQCVPVSSLSSVLSSLLSCLVPVVSDDLVVLLVSLVCCVPRVLVRVVVVVPVSSNVSSNVSSVVSND

Sequence (304 aa):
MDRKTVTTESLNYIENNIKNKITIDEIAGNAGYTKFYFSRLFKQEMKVSVMEYVRERKLIYATREILNGNKILDVAIEYGWESHSGFIKAFKSYYGFSPSLLYAMKLEIIHFGDRDMSNCNFYKIMDEHLSKEELFKVLCEKMIEHGYDNQKLNKVYNFCQSI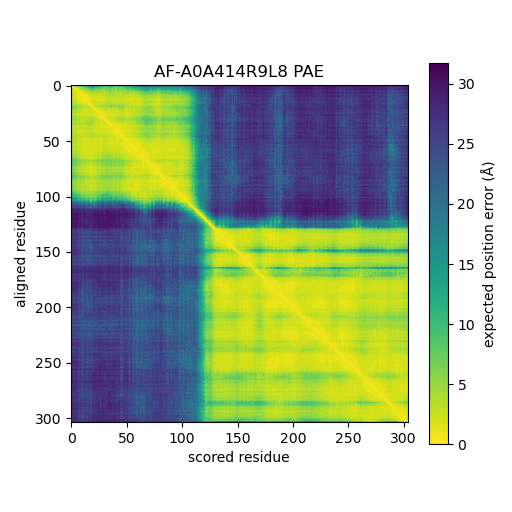YGDRKRYSGDDYVTHLLNVSLLLVQMEAEEIVIYAGMFCDVFRKTNVAIDELKENLPDSVVQILIRLKDYDIEKVGLEDEQCAVIKIAERLHNMRTIEYMEEREKQKRAKETIAIFMPIVKKLQDDKLISELNEISINCLK